Protein 5DJO (pdb70)

Organism: Mus musculus (NCBI:txid10090)

B-factor: mean 38.42, std 14.58, range [14.04, 91.77]

CATH classification: 2.60.200.20

Solvent-accessible surface area: 17427 Å² total; per-residue (Å²): 105,60,35,93,86,16,120,130,81,14,65,111,4,96,160,63,28,155,103,45,34,96,74,39,85,89,90,34,158,122,15,78,49,73,30,92,86,74,110,129,82,12,111,95,32,22,10,41,35,63,134,22,0,0,60,17,31,117,121,43,20,16,0,10,7,5,9,55,67,79,41,130,68,14,15,10,0,10,21,17,111,103,84,1,68,0,0,32,38,121,75,13,61,4,51,0,98,40,155,18,10,55,79,60,0,0,36,0,39,37,50,123,113,46,62,12,33,0,42,16,56,161,142,10,109,0,16,12,65,66,86,113,19,106,80,80,35,70,4,158,71,16,9,123,2,29,0,2,77,44,4,84,2,73,4,23,11,122,149,101,51,157,31,102,81,2,117,108,96,17,100,102,12,65,114,85,24,129,100,44,41,82,53,42,94,66,88,20,169,124,32,61,61,130,13,51,80,48,84,55,52,7,138,61,5,22,9,51,24,52,125,51,0,0,94,25,15,91,117,57,6,0,0,0,9,10,35,41,108,61,42,162,53,8,12,18,0,6,42,3,94,94,82,2,72,0,0,23,52,132,63,14,52,1,56,0,107,32,134,32,14,57,71,69,0,1,35,0,42,36,51,123,115,38,65,17,32,0,40,32,65,150,127,11,138,0,8,10,90,77,91,104,12,120,67,79,38,65,1,150,45,21,13,90,0,32,0,3,104,88,15,87,0,14,0,11,35,53

Radius of gyration: 28.42 Å; Cα contacts (8 Å, |Δi|>4): 624; chains: 2; bounding box: 95×34×51 Å

GO terms:
  GO:0032588 trans-Golgi network membrane (C, IDA)
  GO:0003777 microtubule motor activity (F, IDA)
  GO:0043001 Golgi to plasma membrane protein transport (P, IDA)
  GO:0072383 plus-end-directed vesicle transport along microtubule (P, IDA)
  GO:0005515 protein binding (F, IPI)

Sequence (318 aa):
MKAPELKEKLEESEKLIKELTVTWEEKLRKTEAIAQERRQRQLESSMGIISSLETSGIKVGDDDKCYLVNLNADPALNELLVYYLKDDHHTRVGADDTTSQDIQLFGIGIQPEHCCEIDIAADGDITLTPKENARSCCVNGTLVCSTTQLWHGDRILWGNNHFFRINLPSAMKAPELKEKLEESEKLIKELTVTWEEKLRKTEAIAQERQRQLESMGISLETSGIKVGDDKCCYLVNLNNADPALNELLVYYLKDHTRVGADTTSQDIQLFGIGIQPEHCCEIDIAADGDITLTPKENARSCVNGTLVCCSTTQLWHGDRILWGNNNHFFRINLP

Secondary structure (DSSP, 8-state):
--HHHHHHHHHHHHHHHHHHHHHHHHHHHHHHHHHHHHHHHHHHHTEEEETTEEEE-TT--EEEE--SS--SSS-SEEE--SEEEEESSTTSSEE--STT--SS-EEEEE-TTS-EEEEE-TT--EEETTEE--S-EE--TT-EEEETTTEEEEEE--/----HHHHHHHHHHHHHHHHHHHHHHHHHHHHHHHHHTHHHHHHHHHTEEEETTEEEE-TTSEEEEE--SS--TT--SEEEE-SEEEEESSTT-SEE---TT--SS-EEEEE-TTS-EEEEE-TT--EEETTEEP-S-EE--TT-EEEETTTEEEEEE--

Foldseek 3Di:
DDDVVVVVVVVVVVVVVVVVVVVVVVVVVVVVVVVVVVVVVCVVQQWDQDPVGIDHHLQFKKKAWPFPDDAVPADRIGGDDQKFWEFCAPPGNHHDDDPLTHNGAWIWHQDPVGWIWIAGDPSWFKDWQNHTDHGIGTDDAQIWIDTGDTTIMTIRHD/DDDDDVVVVVVVVVVVVVVVVVVVVVVVVVVVVVVVVCVVVVVCVVQQWDQDPVGIDHDQAWKKKAWPDPDADPPADRIDTDDAKFWEFCAPPGPGHGDDAQTHRTFKIWGQDPVGWIWIGGDPSWFKDWQRHTDDGTGTDDAQIWMDTHDGGIIGMHHD

Structure (mmCIF, N/CA/C/O backbone):
data_5DJO
#
_entry.id   5DJO
#
_cell.length_a   99.154
_cell.length_b   50.014
_cell.length_c   66.941
_cell.angle_alpha   90.000
_cell.angle_beta   91.970
_cell.angle_gamma   90.000
#
_symmetry.space_group_name_H-M   'C 1 2 1'
#
loop_
_entity.id
_entity.type
_entity.pdbx_description
1 polymer 'Kinesin-like protein'
2 non-polymer 'FORMIC ACID'
3 non-polymer 'ACETIC ACID'
4 non-polymer DI(HYDROXYETHYL)ETHER
5 water water
#
loop_
_atom_site.group_PDB
_atom_site.id
_atom_site.type_symbol
_atom_site.label_atom_id
_atom_site.label_alt_id
_atom_site.label_comp_id
_atom_site.label_asym_id
_atom_site.label_entity_id
_atom_site.label_seq_id
_atom_site.pdbx_PDB_ins_code
_atom_site.Cartn_x
_atom_site.Cartn_y
_atom_site.Cartn_z
_atom_site.occupancy
_atom_site.B_iso_or_equiv
_atom_site.auth_seq_id
_atom_site.auth_comp_id
_atom_site.auth_asym_id
_atom_site.auth_atom_id
_atom_site.pdbx_PDB_model_num
ATOM 1 N N . MET A 1 6 ? -30.977 20.026 26.832 1.00 65.45 2 MET A N 1
ATOM 2 C CA . MET A 1 6 ? -31.294 20.041 28.256 1.00 66.06 2 MET A CA 1
ATOM 3 C C . MET A 1 6 ? -32.708 19.516 28.505 1.00 67.83 2 MET A C 1
ATOM 4 O O . MET A 1 6 ? -33.001 18.997 29.579 1.00 68.94 2 MET A O 1
ATOM 6 N N . LYS A 1 7 ? -33.581 19.659 27.509 1.00 67.46 3 LYS A N 1
ATOM 7 C CA . LYS A 1 7 ? -34.903 19.036 27.544 1.00 66.17 3 LYS A CA 1
ATOM 8 C C . LYS A 1 7 ? -34.908 17.791 26.657 1.00 64.73 3 LYS A C 1
ATOM 9 O O . LYS A 1 7 ? -33.945 17.546 25.925 1.00 64.68 3 LYS A O 1
ATOM 11 N N . ALA A 1 8 ? -35.994 17.021 26.715 1.00 63.13 4 ALA A N 1
ATOM 12 C CA . ALA A 1 8 ? -36.055 15.691 26.090 1.00 63.55 4 ALA A CA 1
ATOM 13 C C . ALA A 1 8 ? -35.615 15.599 24.608 1.00 64.06 4 ALA A C 1
ATOM 14 O O . ALA A 1 8 ? -34.808 14.726 24.273 1.00 64.26 4 ALA A O 1
ATOM 16 N N . PRO A 1 9 ? -36.138 16.474 23.717 1.00 66.79 5 PRO A N 1
ATOM 17 C CA . PRO A 1 9 ? -35.751 16.331 22.298 1.00 66.65 5 PRO A CA 1
ATOM 18 C C . PRO A 1 9 ? -34.238 16.406 22.061 1.00 66.30 5 PRO A C 1
ATOM 19 O O . PRO A 1 9 ? -33.624 15.491 21.467 1.00 68.14 5 PRO A O 1
ATOM 23 N N . GLU A 1 10 ? -33.660 17.508 22.532 1.00 64.81 6 GLU A N 1
ATOM 24 C CA . GLU A 1 10 ? -32.218 17.713 22.558 1.00 65.99 6 GLU A CA 1
ATOM 25 C C . GLU A 1 10 ? -31.498 16.473 23.087 1.00 60.80 6 GLU A C 1
ATOM 26 O O . GLU A 1 10 ? -30.608 15.930 22.434 1.00 60.55 6 GLU A O 1
ATOM 32 N N . LEU A 1 11 ? -31.917 16.013 24.261 1.00 59.15 7 LEU A N 1
ATOM 33 C CA . LEU A 1 11 ? -31.300 14.855 24.896 1.00 55.35 7 LEU A CA 1
ATOM 34 C C . LEU A 1 11 ? -31.312 13.609 24.011 1.00 54.26 7 LEU A C 1
ATOM 35 O O . LEU A 1 11 ? -30.295 12.922 23.906 1.00 50.93 7 LEU A O 1
ATOM 40 N N . LYS A 1 12 ? -32.437 13.302 23.370 1.00 54.08 8 LYS A N 1
ATOM 41 C CA . LYS A 1 12 ? -32.467 12.075 22.576 1.00 56.00 8 LYS A CA 1
ATOM 42 C C . LYS A 1 12 ? -31.601 12.206 21.323 1.00 52.20 8 LYS A C 1
ATOM 43 O O . LYS A 1 12 ? -30.818 11.283 20.987 1.00 52.16 8 LYS A O 1
ATOM 49 N N . GLU A 1 13 ? -31.734 13.348 20.644 1.00 54.17 9 GLU A N 1
ATOM 50 C CA . GLU A 1 13 ? -30.908 13.595 19.446 1.00 57.69 9 GLU A CA 1
ATOM 51 C C . GLU A 1 13 ? -29.441 13.385 19.794 1.00 54.12 9 GLU A C 1
ATOM 52 O O . GLU A 1 13 ? -28.674 12.709 19.074 1.00 52.28 9 GLU A O 1
ATOM 58 N N . LYS A 1 14 ? -29.074 13.960 20.935 1.00 51.11 10 LYS A N 1
ATOM 59 C CA . LYS A 1 14 ? -27.707 13.917 21.421 1.00 49.36 10 LYS A CA 1
ATOM 60 C C . LYS A 1 14 ? -27.299 12.506 21.844 1.00 44.51 10 LYS A C 1
ATOM 61 O O . LYS A 1 14 ? -26.125 12.163 21.790 1.00 44.13 10 LYS A O 1
ATOM 67 N N . LEU A 1 15 ? -28.262 11.691 22.270 1.00 40.99 11 LEU A N 1
ATOM 68 C CA . LEU A 1 15 ? -27.962 10.322 22.681 1.00 39.36 11 LEU A CA 1
ATOM 69 C C . LEU A 1 15 ? -27.594 9.464 21.465 1.00 45.69 11 LEU A C 1
ATOM 70 O O . LEU A 1 15 ? -26.523 8.787 21.433 1.00 48.77 11 LEU A O 1
ATOM 75 N N . GLU A 1 16 ? -28.448 9.527 20.442 1.00 49.05 12 GLU A N 1
ATOM 76 C CA . GLU A 1 16 ? -28.103 8.878 19.165 1.00 51.91 12 GLU A CA 1
ATOM 77 C C . GLU A 1 16 ? -26.726 9.344 18.638 1.00 51.30 12 GLU A C 1
ATOM 78 O O . GLU A 1 16 ? -25.815 8.514 18.302 1.00 52.03 12 GLU A O 1
ATOM 80 N N . GLU A 1 17 ? -26.566 10.671 18.587 1.00 50.14 13 GLU A N 1
ATOM 81 C CA . GLU A 1 17 ? -25.285 11.237 18.143 1.00 49.90 13 GLU A CA 1
ATOM 82 C C . GLU A 1 17 ? -24.130 10.652 18.957 1.00 48.48 13 GLU A C 1
ATOM 83 O O . GLU A 1 17 ? -23.118 10.270 18.397 1.00 47.21 13 GLU A O 1
ATOM 89 N N . SER A 1 18 ? -24.313 10.550 20.269 1.00 48.02 14 SER A N 1
ATOM 90 C CA . SER A 1 18 ? -23.298 10.044 21.191 1.00 50.66 14 SER A CA 1
ATOM 91 C C . SER A 1 18 ? -22.862 8.617 20.850 1.00 50.24 14 SER A C 1
ATOM 92 O O . SER A 1 18 ? -21.654 8.306 20.802 1.00 49.97 14 SER A O 1
ATOM 95 N N . GLU A 1 19 ? -23.829 7.741 20.596 1.00 49.86 15 GLU A N 1
ATOM 96 C CA . GLU A 1 19 ? -23.435 6.373 20.233 1.00 54.33 15 GLU A CA 1
ATOM 97 C C . GLU A 1 19 ? -22.644 6.327 18.893 1.00 55.55 15 GLU A C 1
ATOM 98 O O . GLU A 1 19 ? -21.496 5.750 18.794 1.00 58.72 15 GLU A O 1
ATOM 104 N N . LYS A 1 20 ? -23.221 6.975 17.873 1.00 53.38 16 LYS A N 1
ATOM 105 C CA . LYS A 1 20 ? -22.533 7.020 16.570 1.00 52.15 16 LYS A CA 1
ATOM 106 C C . LYS A 1 20 ? -21.106 7.597 16.700 1.00 49.04 16 LYS A C 1
ATOM 107 O O . LYS A 1 20 ? -20.150 7.183 16.012 1.00 49.79 16 LYS A O 1
ATOM 113 N N . LEU A 1 21 ? -20.985 8.543 17.621 1.00 43.95 17 LEU A N 1
ATOM 114 C CA . LEU A 1 21 ? -19.748 9.247 17.906 1.00 43.16 17 LEU A CA 1
ATOM 115 C C . LEU A 1 21 ? -18.727 8.311 18.519 1.00 45.74 17 LEU A C 1
ATOM 116 O O . LEU A 1 21 ? -17.547 8.355 18.154 1.00 47.18 17 LEU A O 1
ATOM 121 N N . ILE A 1 22 ? -19.170 7.471 19.454 1.00 45.80 18 ILE A N 1
ATOM 122 C CA . ILE A 1 22 ? -18.289 6.425 19.973 1.00 48.12 18 ILE A CA 1
ATOM 123 C C . ILE A 1 22 ? -17.688 5.646 18.810 1.00 47.38 18 ILE A C 1
ATOM 124 O O . ILE A 1 22 ? -16.436 5.486 18.702 1.00 45.65 18 ILE A O 1
ATOM 129 N N . LYS A 1 23 ? -18.565 5.176 17.919 1.00 47.42 19 LYS A N 1
ATOM 130 C CA . LYS A 1 23 ? -18.023 4.368 16.806 1.00 48.56 19 LYS A CA 1
ATOM 131 C C . LYS A 1 23 ? -17.001 5.138 15.925 1.00 48.51 19 LYS A C 1
ATOM 132 O O . LYS A 1 23 ? -15.907 4.618 15.569 1.00 46.70 19 LYS A O 1
ATOM 138 N N . GLU A 1 24 ? -17.347 6.386 15.608 1.00 47.31 20 GLU A N 1
ATOM 139 C CA . GLU A 1 24 ? -16.490 7.240 14.784 1.00 46.06 20 GLU A CA 1
ATOM 140 C C . GLU A 1 24 ? -15.117 7.513 15.418 1.00 44.16 20 GLU A C 1
ATOM 141 O O . GLU A 1 24 ? -14.076 7.437 14.743 1.00 46.81 20 GLU A O 1
ATOM 147 N N . LEU A 1 25 ? -15.108 7.835 16.710 1.00 39.87 21 LEU A N 1
ATOM 148 C CA . LEU A 1 25 ? -13.849 8.090 17.418 1.00 38.63 21 LEU A CA 1
ATOM 149 C C . LEU A 1 25 ? -12.986 6.848 17.469 1.00 39.50 21 LEU A C 1
ATOM 150 O O . LEU A 1 25 ? -11.749 6.930 17.345 1.00 41.42 21 LEU A O 1
ATOM 155 N N . THR A 1 26 ? -13.630 5.702 17.682 1.00 40.88 22 THR A N 1
ATOM 156 C CA . THR A 1 26 ? -12.894 4.440 17.660 1.00 44.23 22 THR A CA 1
ATOM 157 C C . THR A 1 26 ? -12.192 4.241 16.320 1.00 46.56 22 THR A C 1
ATOM 158 O O . THR A 1 26 ? -10.975 3.954 16.276 1.00 46.52 22 THR A O 1
ATOM 162 N N . VAL A 1 27 ? -12.945 4.399 15.227 1.00 47.60 23 VAL A N 1
ATOM 163 C CA . VAL A 1 27 ? -12.337 4.242 13.898 1.00 48.06 23 VAL A CA 1
ATOM 164 C C . VAL A 1 27 ? -11.186 5.223 13.676 1.00 46.37 23 VAL A C 1
ATOM 165 O O . VAL A 1 27 ? -10.119 4.847 13.165 1.00 47.13 23 VAL A O 1
ATOM 169 N N . THR A 1 28 ? -11.399 6.477 14.059 1.00 47.51 24 THR A N 1
ATOM 170 C CA . THR A 1 28 ? -10.367 7.507 13.901 1.00 47.61 24 THR A CA 1
ATOM 171 C C . THR A 1 28 ? -9.071 7.162 14.646 1.00 46.31 24 THR A C 1
ATOM 172 O O . THR A 1 28 ? -7.961 7.215 14.078 1.00 46.10 24 THR A O 1
ATOM 176 N N . TRP A 1 29 ? -9.210 6.795 15.916 1.00 46.72 25 TRP A N 1
ATOM 177 C CA . TRP A 1 29 ? -8.048 6.473 16.732 1.00 47.04 25 TRP A CA 1
ATOM 178 C C . TRP A 1 29 ? -7.321 5.230 16.212 1.00 48.18 25 TRP A C 1
ATOM 179 O O . TRP A 1 29 ? -6.083 5.193 16.176 1.00 46.17 25 TRP A O 1
ATOM 190 N N . GLU A 1 30 ? -8.094 4.222 15.808 1.00 49.26 26 GLU A N 1
ATOM 191 C CA . GLU A 1 30 ? -7.523 3.036 15.172 1.00 52.68 26 GLU A CA 1
ATOM 192 C C . GLU A 1 30 ? -6.703 3.423 13.948 1.00 52.44 26 GLU A C 1
ATOM 193 O O . GLU A 1 30 ? -5.589 2.922 13.747 1.00 54.83 26 GLU A O 1
ATOM 199 N N . GLU A 1 31 ? -7.261 4.314 13.134 1.00 51.14 27 GLU A N 1
ATOM 200 C CA . GLU A 1 31 ? -6.578 4.784 11.938 1.00 52.83 27 GLU A CA 1
ATOM 201 C C . GLU A 1 31 ? -5.259 5.463 12.279 1.00 51.89 27 GLU A C 1
ATOM 202 O O . GLU A 1 31 ? -4.226 5.201 11.645 1.00 52.05 27 GLU A O 1
ATOM 208 N N . LYS A 1 32 ? -5.278 6.335 13.281 1.00 52.30 28 LYS A N 1
ATOM 209 C CA . LYS A 1 32 ? -4.056 7.069 13.596 1.00 53.59 28 LYS A CA 1
ATOM 210 C C . LYS A 1 32 ? -2.988 6.109 14.145 1.00 53.52 28 LYS A C 1
ATOM 211 O O . LYS A 1 32 ? -1.788 6.239 13.832 1.00 53.10 28 LYS A O 1
ATOM 217 N N . LEU A 1 33 ? -3.432 5.134 14.939 1.00 53.86 29 LEU A N 1
ATOM 218 C CA . LEU A 1 33 ? -2.548 4.076 15.439 1.00 54.43 29 LEU A CA 1
ATOM 219 C C . LEU A 1 33 ? -1.861 3.323 14.292 1.00 52.04 29 LEU A C 1
ATOM 220 O O . LEU A 1 33 ? -0.621 3.214 14.238 1.00 50.52 29 LEU A O 1
ATOM 225 N N . ARG A 1 34 ? -2.689 2.798 13.390 1.00 51.24 30 ARG A N 1
ATOM 226 C CA . ARG A 1 34 ? -2.225 2.116 12.188 1.00 53.61 30 ARG A CA 1
ATOM 227 C C . ARG A 1 34 ? -1.213 2.959 11.410 1.00 52.03 30 ARG A C 1
ATOM 228 O O . ARG A 1 34 ? -0.205 2.447 10.915 1.00 51.98 30 ARG A O 1
ATOM 236 N N . LYS A 1 35 ? -1.493 4.255 11.312 1.00 51.87 31 LYS A N 1
ATOM 237 C CA . LYS A 1 35 ? -0.621 5.193 10.610 1.00 52.52 31 LYS A CA 1
ATOM 238 C C . LYS A 1 35 ? 0.759 5.298 11.253 1.00 50.17 31 LYS A C 1
ATOM 239 O O . LYS A 1 35 ? 1.789 5.148 10.577 1.00 51.02 31 LYS A O 1
ATOM 245 N N . THR A 1 36 ? 0.767 5.572 12.558 1.00 49.78 32 THR A N 1
ATOM 246 C CA . THR A 1 36 ? 1.999 5.620 13.349 1.00 49.56 32 THR A CA 1
ATOM 247 C C . THR A 1 36 ? 2.836 4.351 13.154 1.00 47.92 32 THR A C 1
ATOM 248 O O . THR A 1 36 ? 4.057 4.403 12.872 1.00 48.10 32 THR A O 1
ATOM 252 N N . GLU A 1 37 ? 2.165 3.211 13.298 1.00 46.89 33 GLU A N 1
ATOM 253 C CA . GLU A 1 37 ? 2.823 1.917 13.144 1.00 46.79 33 GLU A CA 1
ATOM 254 C C . GLU A 1 37 ? 3.429 1.758 11.752 1.00 44.57 33 GLU A C 1
ATOM 255 O O . GLU A 1 37 ? 4.565 1.279 11.607 1.00 42.85 33 GLU A O 1
ATOM 261 N N . ALA A 1 38 ? 2.682 2.173 10.733 1.00 43.25 34 ALA A N 1
ATOM 262 C CA . ALA A 1 38 ? 3.150 2.066 9.353 1.00 44.21 34 ALA A CA 1
ATOM 263 C C . ALA A 1 38 ? 4.383 2.929 9.127 1.00 43.57 34 ALA A C 1
ATOM 264 O O . ALA A 1 38 ? 5.314 2.527 8.419 1.00 42.94 34 ALA A O 1
ATOM 266 N N . ILE A 1 39 ? 4.389 4.119 9.724 1.00 41.31 35 ILE A N 1
ATOM 267 C CA . ILE A 1 39 ? 5.560 4.987 9.631 1.00 42.11 35 ILE A CA 1
ATOM 268 C C . ILE A 1 39 ? 6.782 4.307 10.247 1.00 43.20 35 ILE A C 1
ATOM 269 O O . ILE A 1 39 ? 7.842 4.201 9.598 1.00 45.26 35 ILE A O 1
ATOM 274 N N . ALA A 1 40 ? 6.629 3.835 11.488 1.00 42.22 36 ALA A N 1
ATOM 275 C CA . ALA A 1 40 ? 7.727 3.134 12.167 1.00 41.44 36 ALA A CA 1
ATOM 276 C C . ALA A 1 40 ? 8.279 1.980 11.322 1.00 37.52 36 ALA A C 1
ATOM 277 O O . ALA A 1 40 ? 9.505 1.838 11.113 1.00 36.99 36 ALA A O 1
ATOM 279 N N . GLN A 1 41 ? 7.363 1.152 10.835 1.00 37.15 37 GLN A N 1
ATOM 280 C CA . GLN A 1 41 ? 7.737 -0.015 10.048 1.00 38.21 37 GLN A CA 1
ATOM 281 C C . GLN A 1 41 ? 8.450 0.380 8.755 1.00 36.13 37 GLN A C 1
ATOM 282 O O . GLN A 1 41 ? 9.416 -0.267 8.335 1.00 35.48 37 GLN A O 1
ATOM 288 N N . GLU A 1 42 ? 7.984 1.457 8.135 1.00 36.91 38 GLU A N 1
ATOM 289 C CA . GLU A 1 42 ? 8.556 1.897 6.875 1.00 39.69 38 GLU A CA 1
ATOM 290 C C . GLU A 1 42 ? 9.985 2.385 7.083 1.00 38.79 38 GLU A C 1
ATOM 291 O O . GLU A 1 42 ? 10.877 2.051 6.285 1.00 40.08 38 GLU A O 1
ATOM 297 N N . ARG A 1 43 ? 10.222 3.154 8.147 1.00 38.43 39 ARG A N 1
ATOM 298 C CA A ARG A 1 43 ? 11.576 3.603 8.487 0.45 37.45 39 ARG A CA 1
ATOM 299 C CA B ARG A 1 43 ? 11.592 3.601 8.368 0.55 38.45 39 ARG A CA 1
ATOM 300 C C . ARG A 1 43 ? 12.498 2.420 8.750 1.00 36.00 39 ARG A C 1
ATOM 301 O O . ARG A 1 43 ? 13.664 2.380 8.312 1.00 37.21 39 ARG A O 1
ATOM 316 N N . GLN A 1 44 ? 11.978 1.456 9.509 1.00 32.48 40 GLN A N 1
ATOM 317 C CA . GLN A 1 44 ? 12.763 0.250 9.804 1.00 29.68 40 GLN A CA 1
ATOM 318 C C . GLN A 1 44 ? 13.154 -0.455 8.499 1.00 28.33 40 GLN A C 1
ATOM 319 O O . GLN A 1 44 ? 14.299 -0.902 8.320 1.00 25.85 40 GLN A O 1
ATOM 325 N N . ARG A 1 45 ? 12.198 -0.547 7.576 1.00 29.84 41 ARG A N 1
ATOM 326 C CA . ARG A 1 45 ? 12.477 -1.167 6.287 1.00 29.77 41 ARG A CA 1
ATOM 327 C C . ARG A 1 45 ? 13.526 -0.382 5.521 1.00 27.98 41 ARG A C 1
ATOM 328 O O . ARG A 1 45 ? 14.348 -0.972 4.825 1.00 26.69 41 ARG A O 1
ATOM 336 N N . GLN A 1 46 ? 13.496 0.944 5.638 1.00 28.36 42 GLN A N 1
ATOM 337 C CA . GLN A 1 46 ? 14.488 1.761 4.942 1.00 31.34 42 GLN A CA 1
ATOM 338 C C . GLN A 1 46 ? 15.880 1.419 5.480 1.00 27.91 42 GLN A C 1
ATOM 339 O O . GLN A 1 46 ? 16.845 1.201 4.709 1.00 30.94 42 GLN A O 1
ATOM 345 N N . LEU A 1 47 ? 15.988 1.344 6.807 1.00 25.56 43 LEU A N 1
ATOM 346 C CA . LEU A 1 47 ? 17.281 0.968 7.407 1.00 25.71 43 LEU A CA 1
ATOM 347 C C . LEU A 1 47 ? 17.747 -0.413 6.937 1.00 23.99 43 LEU A C 1
ATOM 348 O O . LEU A 1 47 ? 18.918 -0.610 6.580 1.00 23.20 43 LEU A O 1
ATOM 353 N N . GLU A 1 48 ? 16.833 -1.372 6.953 1.00 22.38 44 GLU A N 1
ATOM 354 C CA . GLU A 1 48 ? 17.154 -2.733 6.529 1.00 22.55 44 GLU A CA 1
ATOM 355 C C . GLU A 1 48 ? 17.606 -2.777 5.064 1.00 22.83 44 GLU A C 1
ATOM 356 O O . GLU A 1 48 ? 18.521 -3.531 4.702 1.00 24.30 44 GLU A O 1
ATOM 362 N N . SER A 1 49 ? 16.989 -1.949 4.227 1.00 25.09 45 SER A N 1
ATOM 363 C CA A SER A 1 49 ? 17.346 -1.902 2.813 0.61 26.94 45 SER A CA 1
ATOM 364 C CA B SER A 1 49 ? 17.342 -1.888 2.815 0.39 27.06 45 SER A CA 1
ATOM 365 C C . SER A 1 49 ? 18.723 -1.268 2.626 1.00 27.92 45 SER A C 1
ATOM 366 O O . SER A 1 49 ? 19.452 -1.610 1.673 1.00 31.09 45 SER A O 1
ATOM 371 N N . MET A 1 50 ? 19.089 -0.353 3.525 1.00 24.99 46 MET A N 1
ATOM 372 C CA . MET A 1 50 ? 20.453 0.206 3.501 1.00 26.24 46 MET A CA 1
ATOM 373 C C . MET A 1 50 ? 21.498 -0.782 4.021 1.00 27.24 46 MET A C 1
ATOM 374 O O . MET A 1 50 ? 22.700 -0.561 3.859 1.00 31.23 46 MET A O 1
ATOM 379 N N . GLY A 1 51 ? 21.051 -1.856 4.666 1.00 25.48 47 GLY A N 1
ATOM 380 C CA . GLY A 1 51 ? 21.961 -2.829 5.253 1.00 25.82 47 GLY A CA 1
ATOM 381 C C . GLY A 1 51 ? 22.472 -2.382 6.613 1.00 27.49 47 GLY A C 1
ATOM 382 O O . GLY A 1 51 ? 23.552 -2.796 7.052 1.00 32.67 47 GLY A O 1
ATOM 383 N N . ILE A 1 52 ? 21.670 -1.552 7.282 1.00 22.30 48 ILE A N 1
ATOM 384 C CA A ILE A 1 52 ? 22.056 -0.925 8.542 0.43 22.55 48 ILE A CA 1
ATOM 385 C CA B ILE A 1 52 ? 22.038 -0.903 8.542 0.57 23.35 48 ILE A CA 1
ATOM 386 C C . ILE A 1 52 ? 21.281 -1.465 9.741 1.00 23.54 48 ILE A C 1
ATOM 387 O O . ILE A 1 52 ? 20.082 -1.750 9.645 1.00 27.07 48 ILE A O 1
ATOM 396 N N . SER A 1 53 ? 21.980 -1.606 10.864 1.00 23.13 49 SER A N 1
ATOM 397 C CA A SER A 1 53 ? 21.363 -1.909 12.147 0.32 27.37 49 SER A CA 1
ATOM 398 C CA B SER A 1 53 ? 21.344 -1.894 12.141 0.68 29.59 49 SER A CA 1
ATOM 399 C C . SER A 1 53 ? 21.692 -0.805 13.145 1.00 28.63 49 SER A C 1
ATOM 400 O O . SER A 1 53 ? 22.860 -0.466 13.332 1.00 29.27 49 SER A O 1
ATOM 405 N N . LEU A 1 54 ? 20.663 -0.250 13.783 1.00 28.09 50 LEU A N 1
ATOM 406 C CA . LEU A 1 54 ? 20.873 0.772 14.786 1.00 30.01 50 LEU A CA 1
ATOM 407 C C . LEU A 1 54 ? 20.985 0.082 16.135 1.00 27.75 50 LEU A C 1
ATOM 408 O O . LEU A 1 54 ? 20.064 -0.613 16.551 1.00 30.07 50 LEU A O 1
ATOM 413 N N . GLU A 1 55 ? 22.117 0.247 16.805 1.00 25.47 51 GLU A N 1
ATOM 414 C CA . GLU A 1 55 ? 22.313 -0.345 18.122 1.00 28.48 51 GLU A CA 1
ATOM 415 C C . GLU A 1 55 ? 22.527 0.737 19.186 1.00 25.80 51 GLU A C 1
ATOM 416 O O . GLU A 1 55 ? 22.779 1.900 18.866 1.00 25.70 51 GLU A O 1
ATOM 422 N N . THR A 1 56 ? 22.470 0.333 20.451 1.00 29.50 52 THR A N 1
ATOM 423 C CA . THR A 1 56 ? 22.585 1.269 21.569 1.00 32.62 52 THR A CA 1
ATOM 424 C C . THR A 1 56 ? 23.801 2.185 21.462 1.00 32.48 52 THR A C 1
ATOM 425 O O . THR A 1 56 ? 23.710 3.387 21.725 1.00 33.07 52 THR A O 1
ATOM 429 N N . SER A 1 57 ? 24.926 1.617 21.038 1.00 29.60 53 SER A N 1
ATOM 430 C CA . SER A 1 57 ? 26.184 2.360 21.001 1.00 31.60 53 SER A CA 1
ATOM 431 C C . SER A 1 57 ? 26.597 2.820 19.616 1.00 26.60 53 SER A C 1
ATOM 432 O O . SER A 1 57 ? 27.665 3.426 19.475 1.00 29.49 53 SER A O 1
ATOM 435 N N . GLY A 1 58 ? 25.790 2.547 18.591 1.00 24.51 54 GLY A N 1
ATOM 436 C CA . GLY A 1 58 ? 26.190 3.005 17.270 1.00 21.31 54 GLY A CA 1
ATOM 437 C C . GLY A 1 58 ? 25.566 2.255 16.112 1.00 21.58 54 GLY A C 1
ATOM 438 O O . GLY A 1 58 ? 24.425 1.831 16.212 1.00 23.53 54 GLY A O 1
ATOM 439 N N . ILE A 1 59 ? 26.322 2.090 15.023 1.00 21.20 55 ILE A N 1
ATOM 440 C CA . ILE A 1 59 ? 25.792 1.545 13.769 1.00 22.21 55 ILE A CA 1
ATOM 441 C C . ILE A 1 59 ? 26.513 0.287 13.306 1.00 21.04 55 ILE A C 1
ATOM 442 O O . ILE A 1 59 ? 27.742 0.269 13.182 1.00 19.66 55 ILE A O 1
ATOM 447 N N . LYS A 1 60 ? 25.734 -0.752 13.031 1.00 22.27 56 LYS A N 1
ATOM 448 C CA . LYS A 1 60 ? 26.234 -1.988 12.456 1.00 25.49 56 LYS A CA 1
ATOM 449 C C . LYS A 1 60 ? 25.908 -2.004 10.969 1.00 25.80 56 LYS A C 1
ATOM 450 O O . LYS A 1 60 ? 24.814 -1.612 10.576 1.00 24.69 56 LYS A O 1
ATOM 456 N N . VAL A 1 61 ? 26.856 -2.427 10.139 1.00 25.03 57 VAL A N 1
ATOM 457 C CA . VAL A 1 61 ? 26.592 -2.546 8.703 1.00 27.09 57 VAL A CA 1
ATOM 458 C C . VAL A 1 61 ? 26.754 -3.986 8.245 1.00 29.92 57 VAL A C 1
ATOM 459 O O . VAL A 1 61 ? 27.769 -4.617 8.543 1.00 31.38 57 VAL A O 1
ATOM 463 N N . GLY A 1 62 ? 25.764 -4.493 7.504 1.00 27.35 58 GLY A N 1
ATOM 464 C CA . GLY A 1 62 ? 25.776 -5.868 7.027 1.00 30.38 58 GLY A CA 1
ATOM 465 C C . GLY A 1 62 ? 27.052 -6.292 6.313 1.00 35.00 58 GLY A C 1
ATOM 466 O O . GLY A 1 62 ? 27.613 -5.529 5.528 1.00 35.75 58 GLY A O 1
ATOM 467 N N . AS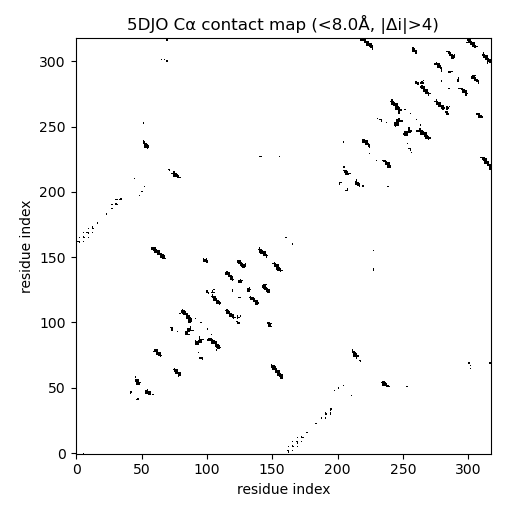P A 1 63 ? 27.508 -7.512 6.582 1.00 38.09 59 ASP A N 1
ATOM 468 C CA . ASP A 1 63 ? 28.743 -8.015 5.979 1.00 43.24 59 ASP A CA 1
ATOM 469 C C . ASP A 1 63 ? 28.589 -8.146 4.468 1.00 43.26 59 ASP A C 1
ATOM 470 O O . ASP A 1 63 ? 29.560 -8.063 3.723 1.00 45.24 59 ASP A O 1
ATOM 475 N N . ASP A 1 64 ? 27.345 -8.327 4.035 1.00 40.69 60 ASP A N 1
ATOM 476 C CA A ASP A 1 64 ? 27.074 -8.486 2.611 0.37 39.10 60 ASP A CA 1
ATOM 477 C CA B ASP A 1 64 ? 26.956 -8.454 2.637 0.63 40.35 60 ASP A CA 1
ATOM 478 C C . ASP A 1 64 ? 27.081 -7.150 1.857 1.00 36.98 60 ASP A C 1
ATOM 479 O O . ASP A 1 64 ? 27.072 -7.139 0.626 1.00 37.26 60 ASP A O 1
ATOM 488 N N . LYS A 1 65 ? 27.140 -6.040 2.589 1.00 30.34 61 LYS A N 1
ATOM 489 C CA . LYS A 1 65 ? 27.156 -4.710 1.991 1.00 29.37 61 LYS A CA 1
ATOM 490 C C . LYS A 1 65 ? 28.514 -4.355 1.379 1.00 27.55 61 LYS A C 1
ATOM 491 O O . LYS A 1 65 ? 29.543 -4.604 1.998 1.00 29.63 61 LYS A O 1
ATOM 497 N N . CYS A 1 66 ? 28.514 -3.768 0.180 1.00 26.95 62 CYS A N 1
ATOM 498 C CA . CYS A 1 66 ? 29.759 -3.226 -0.401 1.00 26.26 62 CYS A CA 1
ATOM 499 C C . CYS A 1 66 ? 29.885 -1.752 -0.089 1.00 24.77 62 CYS A C 1
ATOM 500 O O . CYS A 1 66 ? 29.007 -0.959 -0.477 1.00 26.20 62 CYS A O 1
ATOM 503 N N . TYR A 1 67 ? 30.957 -1.359 0.596 1.00 20.83 63 TYR A N 1
ATOM 504 C CA . TYR A 1 67 ? 31.067 0.054 0.952 1.00 17.96 63 TYR A CA 1
ATOM 505 C C . TYR A 1 67 ? 32.502 0.501 1.196 1.00 19.67 63 TYR A C 1
ATOM 506 O O . TYR A 1 67 ? 33.403 -0.315 1.341 1.00 21.13 63 TYR A O 1
ATOM 515 N N . LEU A 1 68 ? 32.670 1.813 1.257 1.00 18.58 64 LEU A N 1
ATOM 516 C CA . LEU A 1 68 ? 33.943 2.475 1.511 1.00 18.30 64 LEU A CA 1
ATOM 517 C C . LEU A 1 68 ? 33.895 3.168 2.857 1.00 20.56 64 LEU A C 1
ATOM 518 O O . LEU A 1 68 ? 32.894 3.823 3.178 1.00 21.85 64 LEU A O 1
ATOM 523 N N . VAL A 1 69 ? 34.971 3.036 3.627 1.00 18.53 65 VAL A N 1
ATOM 524 C CA . VAL A 1 69 ? 35.103 3.719 4.909 1.00 19.09 65 VAL A CA 1
ATOM 525 C C . VAL A 1 69 ? 36.126 4.843 4.770 1.00 19.33 65 VAL A C 1
ATOM 526 O O . VAL A 1 69 ? 37.306 4.605 4.401 1.00 19.09 65 VAL A O 1
ATOM 530 N N . ASN A 1 70 ? 35.647 6.057 5.041 1.00 18.47 66 ASN A N 1
ATOM 531 C CA . ASN A 1 70 ? 36.414 7.299 4.873 1.00 21.61 66 ASN A CA 1
ATOM 532 C C . ASN A 1 70 ? 37.355 7.563 6.043 1.00 23.97 66 ASN A C 1
ATOM 533 O O . ASN A 1 70 ? 36.908 7.926 7.137 1.00 26.98 66 ASN A O 1
ATOM 538 N N . LEU A 1 71 ? 38.659 7.395 5.807 1.00 22.72 67 LEU A N 1
ATOM 539 C CA . LEU A 1 71 ? 39.666 7.678 6.827 1.00 24.57 67 LEU A CA 1
ATOM 540 C C . LEU A 1 71 ? 40.497 8.925 6.501 1.00 25.73 67 LEU A C 1
ATOM 541 O O . LEU A 1 71 ? 41.713 8.938 6.723 1.00 28.42 67 LEU A O 1
ATOM 546 N N . ASN A 1 72 ? 39.838 9.968 5.992 1.00 26.59 68 ASN A N 1
ATOM 547 C CA . ASN A 1 72 ? 40.512 11.201 5.555 1.00 29.01 68 ASN A CA 1
ATOM 548 C C . ASN A 1 72 ? 41.494 11.743 6.594 1.00 34.98 68 ASN A C 1
ATOM 549 O O . ASN A 1 72 ? 41.115 11.973 7.740 1.00 36.03 68 ASN A O 1
ATOM 554 N N . ALA A 1 73 ? 42.754 11.936 6.188 1.00 36.80 69 ALA A N 1
ATOM 555 C CA . ALA A 1 73 ? 43.790 12.444 7.093 1.00 43.90 69 ALA A CA 1
ATOM 556 C C . ALA A 1 73 ? 43.523 13.896 7.509 1.00 49.96 69 ALA A C 1
ATOM 557 O O . ALA A 1 73 ? 44.118 14.400 8.468 1.00 47.87 69 ALA A O 1
ATOM 559 N N . ASP A 1 74 ? 42.640 14.561 6.767 1.00 55.67 70 ASP A N 1
ATOM 560 C CA . ASP A 1 74 ? 42.148 15.892 7.124 1.00 61.30 70 ASP A CA 1
ATOM 561 C C . ASP A 1 74 ? 40.822 15.748 7.860 1.00 63.19 70 ASP A C 1
ATOM 562 O O . ASP A 1 74 ? 40.124 14.750 7.685 1.00 64.06 70 ASP A O 1
ATOM 567 N N . PRO A 1 75 ? 40.466 16.735 8.693 1.00 64.41 71 PRO A N 1
ATOM 568 C CA . PRO A 1 75 ? 39.080 16.759 9.175 1.00 64.31 71 PRO A CA 1
ATOM 569 C C . PRO A 1 75 ? 38.103 16.838 7.996 1.00 63.67 71 PRO A C 1
ATOM 570 O O . PRO A 1 75 ? 38.466 17.365 6.942 1.00 63.13 71 PRO A O 1
ATOM 574 N N . ALA A 1 76 ? 36.890 16.314 8.166 1.00 61.78 72 ALA A N 1
ATOM 575 C CA . ALA A 1 76 ? 35.951 16.189 7.052 1.00 59.30 72 ALA A CA 1
ATOM 576 C C . ALA A 1 76 ? 34.994 17.376 6.937 1.00 59.06 72 ALA A C 1
ATOM 577 O O . ALA A 1 76 ? 35.216 18.298 6.145 1.00 58.93 72 ALA A O 1
ATOM 579 N N . LEU A 1 77 ? 33.916 17.314 7.714 1.00 59.88 73 LEU A N 1
ATOM 580 C CA . LEU A 1 77 ? 32.860 18.329 7.753 1.00 55.70 73 LEU A CA 1
ATOM 581 C C . LEU A 1 77 ? 31.947 18.304 6.508 1.00 50.51 73 LEU A C 1
ATOM 582 O O . LEU A 1 77 ? 30.744 18.519 6.639 1.00 53.45 73 LEU A O 1
ATOM 587 N N . ASN A 1 78 ? 32.481 18.035 5.315 1.00 43.42 74 ASN A N 1
ATOM 588 C CA . ASN A 1 78 ? 31.609 17.965 4.133 1.00 37.24 74 ASN A CA 1
ATOM 589 C C . ASN A 1 78 ? 31.492 16.570 3.487 1.00 33.78 74 ASN A C 1
ATOM 590 O O . ASN A 1 78 ? 30.755 16.387 2.519 1.00 38.24 74 ASN A O 1
ATOM 592 N N . GLU A 1 79 ? 32.208 15.588 4.015 1.00 26.00 75 GLU A N 1
ATOM 593 C CA . GLU A 1 79 ? 32.161 14.249 3.443 1.00 20.77 75 GLU A CA 1
ATOM 594 C C . GLU A 1 79 ? 31.390 13.277 4.343 1.00 22.73 75 GLU A C 1
ATOM 595 O O . GLU A 1 79 ? 31.106 13.586 5.501 1.00 27.68 75 GLU A O 1
ATOM 601 N N . LEU A 1 80 ? 31.045 12.113 3.799 1.00 19.35 76 LEU A N 1
ATOM 602 C CA . LEU A 1 80 ? 30.417 11.051 4.582 1.00 19.16 76 LEU A CA 1
ATOM 603 C C . LEU A 1 80 ? 31.487 10.155 5.188 1.00 20.79 76 LEU A C 1
ATOM 604 O O . LEU A 1 80 ? 32.603 10.072 4.668 1.00 21.72 76 LEU A O 1
ATOM 609 N N . LEU A 1 81 ? 31.149 9.483 6.283 1.00 19.19 77 LEU A N 1
ATOM 610 C CA . LEU A 1 81 ? 32.082 8.567 6.916 1.00 19.91 77 LEU A CA 1
ATOM 611 C C . LEU A 1 81 ? 32.078 7.237 6.173 1.00 20.54 77 LEU A C 1
ATOM 612 O O . LEU A 1 81 ? 33.105 6.570 6.059 1.00 21.76 77 LEU A O 1
ATOM 617 N N . VAL A 1 82 ? 30.907 6.863 5.667 1.00 19.70 78 VAL A N 1
ATOM 618 C CA . VAL A 1 82 ? 30.730 5.615 4.922 1.00 20.10 78 VAL A CA 1
ATOM 619 C C . VAL A 1 82 ? 30.007 5.900 3.610 1.00 20.72 78 VAL A C 1
ATOM 620 O O . VAL A 1 82 ? 28.980 6.576 3.612 1.00 21.03 78 VAL A O 1
ATOM 624 N N . TYR A 1 83 ? 30.561 5.431 2.491 1.00 19.06 79 TYR A N 1
ATOM 625 C CA . TYR A 1 83 ? 29.883 5.537 1.200 1.00 20.15 79 TYR A CA 1
ATOM 626 C C . TYR A 1 83 ? 29.481 4.155 0.702 1.00 22.16 79 TYR A C 1
ATOM 627 O O . TYR A 1 83 ? 30.315 3.258 0.602 1.00 21.77 79 TYR A O 1
ATOM 636 N N . TYR A 1 84 ? 28.212 3.981 0.353 1.00 22.50 80 TYR A N 1
ATOM 637 C CA . TYR A 1 84 ? 27.780 2.721 -0.237 1.00 22.50 80 TYR A CA 1
ATOM 638 C C . TYR A 1 84 ? 28.178 2.672 -1.714 1.00 24.76 80 TYR A C 1
ATOM 639 O O . TYR A 1 84 ? 28.185 3.698 -2.400 1.00 28.62 80 TYR A O 1
ATOM 648 N N . LEU A 1 85 ? 28.504 1.484 -2.206 1.00 21.53 81 LEU A N 1
ATOM 649 C CA . LEU A 1 85 ? 28.889 1.343 -3.607 1.00 25.33 81 LEU A CA 1
ATOM 650 C C . LEU A 1 85 ? 27.735 0.840 -4.460 1.00 30.33 81 LEU A C 1
ATOM 651 O O . LEU A 1 85 ? 27.148 -0.187 -4.148 1.00 31.14 81 LEU A O 1
ATOM 656 N N . LYS A 1 86 ? 27.426 1.561 -5.537 1.00 32.90 82 LYS A N 1
ATOM 657 C CA . LYS A 1 86 ? 26.453 1.090 -6.523 1.00 36.81 82 LYS A CA 1
ATOM 658 C C . LYS A 1 86 ? 27.185 0.266 -7.571 1.00 33.96 82 LYS A C 1
ATOM 659 O O . LYS A 1 86 ? 28.401 0.087 -7.472 1.00 34.36 82 LYS A O 1
ATOM 665 N N . ASP A 1 87 ? 26.465 -0.229 -8.578 1.00 32.63 83 ASP A N 1
ATOM 666 C CA A ASP A 1 87 ? 27.111 -1.006 -9.627 0.68 31.61 83 ASP A CA 1
ATOM 667 C CA B ASP A 1 87 ? 27.092 -1.004 -9.645 0.32 31.77 83 ASP A CA 1
ATOM 668 C C . ASP A 1 87 ? 28.152 -0.174 -10.363 1.00 30.29 83 ASP A C 1
ATOM 669 O O . ASP A 1 87 ? 29.205 -0.679 -10.724 1.00 32.52 83 ASP A O 1
ATOM 678 N N . HIS A 1 88 ? 27.860 1.104 -10.572 1.00 27.38 84 HIS A N 1
ATOM 679 C CA A HIS A 1 88 ? 28.815 1.999 -11.219 0.48 26.08 84 HIS A CA 1
ATOM 680 C CA B HIS A 1 88 ? 28.804 2.003 -11.229 0.52 27.36 84 HIS A CA 1
ATOM 681 C C . HIS A 1 88 ? 28.936 3.275 -10.405 1.00 26.68 84 HIS A C 1
ATOM 682 O O . HIS A 1 88 ? 28.001 4.079 -10.344 1.00 30.30 84 HIS A O 1
ATOM 695 N N . THR A 1 89 ? 30.089 3.452 -9.770 1.00 24.22 85 THR A N 1
ATOM 696 C CA . THR A 1 89 ? 30.299 4.584 -8.887 1.00 25.58 85 THR A CA 1
ATOM 697 C C . THR A 1 89 ? 31.396 5.520 -9.388 1.00 26.43 85 THR A C 1
ATOM 698 O O . THR A 1 89 ? 32.561 5.130 -9.481 1.00 27.66 85 THR A O 1
ATOM 702 N N . ARG A 1 90 ? 31.025 6.755 -9.702 1.00 23.82 86 ARG A N 1
ATOM 703 C CA . ARG A 1 90 ? 32.011 7.754 -10.108 1.00 23.63 86 ARG A CA 1
ATOM 704 C C . ARG A 1 90 ? 32.478 8.553 -8.895 1.00 21.65 86 ARG A C 1
ATOM 705 O O . ARG A 1 90 ? 31.670 9.092 -8.134 1.00 23.69 86 ARG A O 1
ATOM 713 N N . VAL A 1 91 ? 33.798 8.596 -8.717 1.00 17.16 87 VAL A N 1
ATOM 714 C CA . VAL A 1 91 ? 34.439 9.250 -7.584 1.00 15.93 87 VAL A CA 1
ATOM 715 C C . VAL A 1 91 ? 35.213 10.452 -8.093 1.00 18.07 87 VAL A C 1
ATOM 716 O O . VAL A 1 91 ? 36.007 10.325 -9.031 1.00 20.58 87 VAL A O 1
ATOM 720 N N . GLY A 1 92 ? 35.008 11.616 -7.494 1.00 18.30 88 GLY A N 1
ATOM 721 C CA . GLY A 1 92 ? 35.806 12.767 -7.892 1.00 16.89 88 GLY A CA 1
ATOM 722 C C . GLY A 1 92 ? 35.354 14.027 -7.199 1.00 20.61 88 GLY A C 1
ATOM 723 O O . GLY A 1 92 ? 34.519 13.979 -6.298 1.00 23.19 88 GLY A O 1
ATOM 724 N N . ALA A 1 93 ? 35.892 15.157 -7.645 1.00 22.39 89 ALA A N 1
ATOM 725 C CA . ALA A 1 93 ? 35.635 16.430 -7.002 1.00 22.31 89 ALA A CA 1
ATOM 726 C C . ALA A 1 93 ? 34.429 17.149 -7.582 1.00 24.41 89 ALA A C 1
ATOM 727 O O . ALA A 1 93 ? 33.901 18.057 -6.947 1.00 26.45 89 ALA A O 1
ATOM 729 N N . ASP A 1 94 ? 33.988 16.781 -8.780 1.00 25.19 90 ASP A N 1
ATOM 730 C CA A ASP A 1 94 ? 32.917 17.566 -9.380 0.43 27.47 90 ASP A CA 1
ATOM 731 C CA B ASP A 1 94 ? 32.904 17.512 -9.428 0.57 27.05 90 ASP A CA 1
ATOM 732 C C . ASP A 1 94 ? 31.559 17.141 -8.823 1.00 27.31 90 ASP A C 1
ATOM 733 O O . ASP A 1 94 ? 31.403 16.067 -8.250 1.00 25.99 90 ASP A O 1
ATOM 742 N N . THR A 1 95 ? 30.587 18.024 -8.979 1.00 29.46 91 THR A N 1
ATOM 743 C CA A THR A 1 95 ? 29.285 17.847 -8.358 0.79 31.45 91 THR A CA 1
ATOM 744 C CA B THR A 1 95 ? 29.274 17.839 -8.372 0.21 30.40 91 THR A CA 1
ATOM 745 C C . THR A 1 95 ? 28.474 16.716 -9.019 1.00 31.55 91 THR A C 1
ATOM 746 O O . THR A 1 95 ? 27.509 16.207 -8.439 1.00 35.07 91 THR A O 1
ATOM 753 N N . SER A 1 96 ? 28.875 16.311 -10.220 1.00 32.85 92 SER A N 1
ATOM 754 C CA . SER A 1 96 ? 28.207 15.206 -10.915 1.00 34.53 92 SER A CA 1
ATOM 755 C C . SER A 1 96 ? 28.572 13.828 -10.358 1.00 32.22 92 SER A C 1
ATOM 756 O O . SER A 1 96 ? 27.902 12.843 -10.663 1.00 32.76 92 SER A O 1
ATOM 759 N N . GLN A 1 97 ? 29.637 13.751 -9.556 1.00 26.40 93 GLN A N 1
ATOM 760 C CA . GLN A 1 97 ? 30.145 12.461 -9.099 1.00 23.48 93 GLN A CA 1
ATOM 761 C C . GLN A 1 97 ? 29.208 11.795 -8.093 1.00 24.13 93 GLN A C 1
ATOM 762 O O . GLN A 1 97 ? 28.474 12.478 -7.382 1.00 28.57 93 GLN A O 1
ATOM 768 N N . ASP A 1 98 ? 29.219 10.465 -8.038 1.00 23.10 94 ASP A N 1
ATOM 769 C CA . ASP A 1 98 ? 28.421 9.749 -7.042 1.00 24.75 94 ASP A CA 1
ATOM 770 C C . ASP A 1 98 ? 29.012 9.900 -5.650 1.00 25.90 94 ASP A C 1
ATOM 771 O O . ASP A 1 98 ? 28.279 10.005 -4.650 1.00 26.91 94 ASP A O 1
ATOM 776 N N . ILE A 1 99 ? 30.340 9.905 -5.594 1.00 22.11 95 ILE A N 1
ATOM 777 C CA . ILE A 1 99 ? 31.061 10.163 -4.357 1.00 21.44 95 ILE A CA 1
ATOM 778 C C . ILE A 1 99 ? 31.904 11.406 -4.575 1.00 21.23 95 ILE A C 1
ATOM 779 O O . ILE A 1 99 ? 32.926 11.361 -5.291 1.00 19.65 95 ILE A O 1
ATOM 784 N N . GLN A 1 100 ? 31.470 12.518 -3.983 1.00 20.38 96 GLN A N 1
ATOM 785 C CA . GLN A 1 100 ? 32.166 13.784 -4.173 1.00 21.01 96 GLN A CA 1
ATOM 786 C C . GLN A 1 100 ? 33.110 14.035 -3.030 1.00 19.58 96 GLN A C 1
ATOM 787 O O . GLN A 1 100 ? 32.690 14.149 -1.867 1.00 20.05 96 GLN A O 1
ATOM 793 N N . LEU A 1 101 ? 34.392 14.137 -3.365 1.00 19.62 97 LEU A N 1
ATOM 794 C CA . LEU A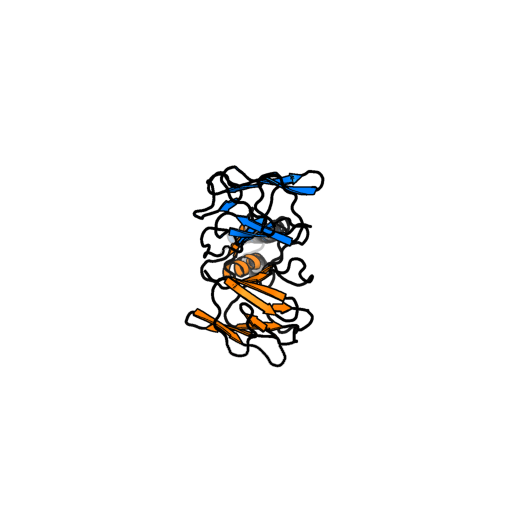 1 101 ? 35.421 14.347 -2.360 1.00 19.06 97 LEU A CA 1
ATOM 795 C C . LEU A 1 101 ? 36.026 15.733 -2.506 1.00 21.62 97 LEU A C 1
ATOM 796 O O . LEU A 1 101 ? 35.989 16.335 -3.588 1.00 24.42 97 LEU A O 1
ATOM 801 N N . PHE A 1 102 ? 36.580 16.231 -1.407 1.00 20.34 98 PHE A N 1
ATOM 802 C CA . PHE A 1 102 ? 37.096 17.590 -1.345 1.00 24.01 98 PHE A CA 1
ATOM 803 C C . PHE A 1 102 ? 38.545 17.588 -0.902 1.00 25.63 98 PHE A C 1
ATOM 804 O O . PHE A 1 102 ? 38.859 17.173 0.214 1.00 27.46 98 PHE A O 1
ATOM 812 N N . GLY A 1 103 ? 39.431 18.033 -1.783 1.00 25.34 99 GLY A N 1
ATOM 813 C CA . GLY A 1 103 ? 40.855 18.016 -1.473 1.00 26.27 99 GLY A CA 1
ATOM 814 C C . GLY A 1 103 ? 41.684 18.403 -2.677 1.00 25.75 99 GLY A C 1
ATOM 815 O O . GLY A 1 103 ? 41.264 18.233 -3.815 1.00 27.19 99 GLY A O 1
ATOM 816 N N . ILE A 1 104 ? 42.877 18.921 -2.434 1.00 28.38 100 ILE A N 1
ATOM 817 C CA . ILE A 1 104 ? 43.660 19.487 -3.527 1.00 30.17 100 ILE A CA 1
ATOM 818 C C . ILE A 1 104 ? 44.088 18.433 -4.567 1.00 31.85 100 ILE A C 1
ATOM 819 O O . ILE A 1 104 ? 44.273 18.749 -5.744 1.00 32.91 100 ILE A O 1
ATOM 824 N N . GLY A 1 105 ? 44.214 17.178 -4.149 1.00 28.34 101 GLY A N 1
ATOM 825 C CA . GLY A 1 105 ? 44.654 16.137 -5.058 1.00 29.23 101 GLY A CA 1
ATOM 826 C C . GLY A 1 105 ? 43.520 15.382 -5.726 1.00 26.79 101 GLY A C 1
ATOM 827 O O . GLY A 1 105 ? 43.758 14.446 -6.489 1.00 27.43 101 GLY A O 1
ATOM 828 N N . ILE A 1 106 ? 42.283 15.780 -5.436 1.00 22.04 102 ILE A N 1
ATOM 829 C CA . ILE A 1 106 ? 41.122 15.130 -6.038 1.00 22.76 102 ILE A CA 1
ATOM 830 C C . ILE A 1 106 ? 40.757 15.842 -7.335 1.00 24.22 102 ILE A C 1
ATOM 831 O O . ILE A 1 106 ? 40.545 17.060 -7.342 1.00 26.93 102 ILE A O 1
ATOM 836 N N . GLN A 1 107 ? 40.696 15.089 -8.430 1.00 23.21 103 GLN A N 1
ATOM 837 C CA . GLN A 1 107 ? 40.330 15.649 -9.725 1.00 24.35 103 GLN A CA 1
ATOM 838 C C . GLN A 1 107 ? 38.812 15.671 -9.891 1.00 22.19 103 GLN A C 1
ATOM 839 O O . GLN A 1 107 ? 38.100 14.887 -9.257 1.00 23.14 103 GLN A O 1
ATOM 845 N N . PRO A 1 108 ? 38.309 16.580 -10.735 1.00 26.18 104 PRO A N 1
ATOM 846 C CA . PRO A 1 108 ? 36.865 16.643 -10.998 1.00 24.84 104 PRO A CA 1
ATOM 847 C C . PRO A 1 108 ? 36.278 15.257 -11.284 1.00 24.98 104 PRO A C 1
ATOM 848 O O . PRO A 1 108 ? 35.267 14.874 -10.699 1.00 24.77 104 PRO A O 1
ATOM 852 N N . GLU A 1 109 ? 36.940 14.510 -12.161 1.00 26.23 105 GLU A N 1
ATOM 853 C CA . GLU A 1 109 ? 36.664 13.095 -12.358 1.00 25.61 105 GLU A CA 1
ATOM 854 C C . GLU A 1 109 ? 37.912 12.324 -11.936 1.00 22.48 105 GLU A C 1
ATOM 855 O O . GLU A 1 109 ? 38.950 12.407 -12.611 1.00 27.04 105 GLU A O 1
ATOM 861 N N . HIS A 1 110 ? 37.829 11.587 -10.833 1.00 19.25 106 HIS A N 1
ATOM 862 C CA . HIS A 1 110 ? 39.038 11.014 -10.258 1.00 17.49 106 HIS A CA 1
ATOM 863 C C . HIS A 1 110 ? 39.183 9.530 -10.557 1.00 19.18 106 HIS A C 1
ATOM 864 O O . HIS A 1 110 ? 40.260 9.063 -10.942 1.00 20.54 106 HIS A O 1
ATOM 871 N N . CYS A 1 111 ? 38.096 8.789 -10.387 1.00 19.43 107 CYS A N 1
ATOM 872 C CA A CYS A 1 111 ? 38.123 7.376 -10.745 0.61 19.72 107 CYS A CA 1
ATOM 873 C CA B CYS A 1 111 ? 38.122 7.354 -10.492 0.39 23.97 107 CYS A CA 1
ATOM 874 C C . CYS A 1 111 ? 36.725 6.792 -10.768 1.00 22.02 107 CYS A C 1
ATOM 875 O O . CYS A 1 111 ? 35.735 7.486 -10.533 1.00 20.86 107 CYS A O 1
ATOM 880 N N . GLU A 1 112 ? 36.644 5.530 -11.185 1.00 22.78 108 GLU A N 1
ATOM 881 C CA . GLU A 1 112 ? 35.353 4.832 -11.191 1.00 21.64 108 GLU A CA 1
ATOM 882 C C . GLU A 1 112 ? 35.534 3.476 -10.546 1.00 22.53 108 GLU A C 1
ATOM 883 O O . GLU A 1 112 ? 36.546 2.814 -10.756 1.00 21.31 108 GLU A O 1
ATOM 889 N N . ILE A 1 113 ? 34.569 3.077 -9.728 1.00 20.36 109 ILE A N 1
ATOM 890 C CA . ILE A 1 113 ? 34.564 1.736 -9.165 1.00 19.46 109 ILE A CA 1
ATOM 891 C C . ILE A 1 113 ? 33.336 1.015 -9.694 1.00 21.94 109 ILE A C 1
ATOM 892 O O . ILE A 1 113 ? 32.232 1.536 -9.613 1.00 22.38 109 ILE A O 1
ATOM 897 N N . ASP A 1 114 ? 33.539 -0.178 -10.235 1.00 21.16 110 ASP A N 1
ATOM 898 C CA . ASP A 1 114 ? 32.463 -0.923 -10.854 1.00 21.18 110 ASP A CA 1
ATOM 899 C C . ASP A 1 114 ? 32.296 -2.289 -10.219 1.00 24.79 110 ASP A C 1
ATOM 900 O O . ASP A 1 114 ? 33.268 -2.954 -9.847 1.00 24.05 110 ASP A O 1
ATOM 905 N N . ILE A 1 115 ? 31.036 -2.680 -10.069 1.00 25.79 111 ILE A N 1
ATOM 906 C CA . ILE A 1 115 ? 30.688 -4.020 -9.646 1.00 26.25 111 ILE A CA 1
ATOM 907 C C . ILE A 1 115 ? 30.064 -4.748 -10.825 1.00 26.28 111 ILE A C 1
ATOM 908 O O . ILE A 1 115 ? 28.949 -4.422 -11.247 1.00 28.34 111 ILE A O 1
ATOM 913 N N . ALA A 1 116 ? 30.793 -5.722 -11.362 1.00 25.12 112 ALA A N 1
ATOM 914 C CA . ALA A 1 116 ? 30.329 -6.485 -12.521 1.00 27.68 112 ALA A CA 1
ATOM 915 C C . ALA A 1 116 ? 29.196 -7.440 -12.158 1.00 28.95 112 ALA A C 1
ATOM 916 O O . ALA A 1 116 ? 28.997 -7.771 -10.980 1.00 27.76 112 ALA A O 1
ATOM 918 N N . ALA A 1 117 ? 28.460 -7.877 -13.180 1.00 30.61 113 ALA A N 1
ATOM 919 C CA . ALA A 1 117 ? 27.369 -8.833 -13.002 1.00 33.05 113 ALA A CA 1
ATOM 920 C C . ALA A 1 117 ? 27.848 -10.131 -12.359 1.00 30.94 113 ALA A C 1
ATOM 921 O O . ALA A 1 117 ? 27.088 -10.796 -11.652 1.00 34.28 113 ALA A O 1
ATOM 923 N N . ASP A 1 118 ? 29.110 -10.486 -12.580 1.00 28.48 114 ASP A N 1
ATOM 924 C CA . ASP A 1 118 ? 29.621 -11.734 -12.017 1.00 29.07 114 ASP A CA 1
ATOM 925 C C . ASP A 1 118 ? 30.186 -11.539 -10.610 1.00 30.98 114 ASP A C 1
ATOM 926 O O . ASP A 1 118 ? 30.727 -12.475 -10.020 1.00 31.63 114 ASP A O 1
ATOM 931 N N . GLY A 1 119 ? 30.071 -10.317 -10.091 1.00 29.41 115 GLY A N 1
ATOM 932 C CA . GLY A 1 119 ? 30.495 -10.007 -8.735 1.00 29.75 115 GLY A CA 1
ATOM 933 C C . GLY A 1 119 ? 31.878 -9.379 -8.606 1.00 29.42 115 GLY A C 1
ATOM 934 O O . GLY A 1 119 ? 32.269 -8.912 -7.531 1.00 29.88 115 GLY A O 1
ATOM 935 N N . ASP A 1 120 ? 32.633 -9.360 -9.694 1.00 25.35 116 ASP A N 1
ATOM 936 C CA . ASP A 1 120 ? 33.973 -8.784 -9.635 1.00 27.37 116 ASP A CA 1
ATOM 937 C C . ASP A 1 120 ? 33.911 -7.280 -9.389 1.00 25.14 116 ASP A C 1
ATOM 938 O O . ASP A 1 120 ? 33.079 -6.582 -9.967 1.00 26.62 116 ASP A O 1
ATOM 943 N N . ILE A 1 121 ? 34.794 -6.794 -8.517 1.00 22.69 117 ILE A N 1
ATOM 944 C CA . ILE A 1 121 ? 34.889 -5.374 -8.212 1.00 21.91 117 ILE A CA 1
ATOM 945 C C . ILE A 1 121 ? 36.165 -4.805 -8.804 1.00 23.12 117 ILE A C 1
ATOM 946 O O . ILE A 1 121 ? 37.242 -5.350 -8.570 1.00 24.24 117 ILE A O 1
ATOM 951 N N . THR A 1 122 ? 36.055 -3.714 -9.551 1.00 21.48 118 THR A N 1
ATOM 952 C CA . THR A 1 122 ? 37.245 -3.097 -10.132 1.00 20.69 118 THR A CA 1
ATOM 953 C C . THR A 1 122 ? 37.290 -1.600 -9.901 1.00 20.92 118 THR A C 1
ATOM 954 O O . THR A 1 122 ? 36.265 -0.944 -9.696 1.00 20.44 118 THR A O 1
ATOM 958 N N . LEU A 1 123 ? 38.502 -1.071 -9.958 1.00 17.46 119 LEU A N 1
ATOM 959 C CA . LEU A 1 123 ? 38.746 0.355 -9.891 1.00 18.75 119 LEU A CA 1
ATOM 960 C C . LEU A 1 123 ? 39.438 0.77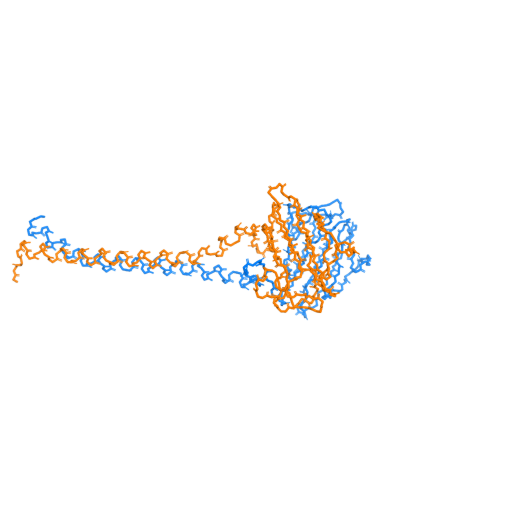6 -11.178 1.00 18.77 119 LEU A C 1
ATOM 961 O O . LEU A 1 123 ? 40.461 0.198 -11.545 1.00 21.46 119 LEU A O 1
ATOM 966 N N . THR A 1 124 ? 38.875 1.764 -11.866 1.00 20.06 120 THR A N 1
ATOM 967 C CA . THR A 1 124 ? 39.473 2.291 -13.087 1.00 20.50 120 THR A CA 1
ATOM 968 C C . THR A 1 124 ? 39.889 3.734 -12.856 1.00 19.43 120 THR A C 1
ATOM 969 O O . THR A 1 124 ? 39.054 4.630 -12.667 1.00 20.08 120 THR A O 1
ATOM 973 N N . PRO A 1 125 ? 41.205 3.962 -12.850 1.00 20.55 121 PRO A N 1
ATOM 974 C CA . PRO A 1 125 ? 41.721 5.303 -12.593 1.00 22.35 121 PRO A CA 1
ATOM 975 C C . PRO A 1 125 ? 41.570 6.212 -13.804 1.00 24.43 121 PRO A C 1
ATOM 976 O O . PRO A 1 125 ? 41.370 5.738 -14.926 1.00 25.15 121 PRO A O 1
ATOM 980 N N . LYS A 1 126 ? 41.642 7.513 -13.556 1.00 27.60 122 LYS A N 1
ATOM 981 C CA . LYS A 1 126 ? 41.523 8.515 -14.604 1.00 30.30 122 LYS A CA 1
ATOM 982 C C . LYS A 1 126 ? 42.821 9.300 -14.743 1.00 31.90 122 LYS A C 1
ATOM 983 O O . LYS A 1 126 ? 43.611 9.381 -13.807 1.00 28.97 122 LYS A O 1
ATOM 989 N N . GLU A 1 127 ? 43.026 9.879 -15.920 1.00 36.71 123 GLU A N 1
ATOM 990 C CA . GLU A 1 127 ? 44.264 10.585 -16.207 1.00 42.19 123 GLU A CA 1
ATOM 991 C C . GLU A 1 127 ? 44.504 11.710 -15.208 1.00 41.08 123 GLU A C 1
ATOM 992 O O . GLU A 1 127 ? 43.576 12.427 -14.824 1.00 41.77 123 GLU A O 1
ATOM 998 N N . ASN A 1 128 ? 45.752 11.813 -14.760 1.00 39.06 124 ASN A N 1
ATOM 999 C CA . ASN A 1 128 ? 46.192 12.838 -13.821 1.00 37.55 124 ASN A CA 1
ATOM 1000 C C . ASN A 1 128 ? 45.552 12.777 -12.452 1.00 31.75 124 ASN A C 1
ATOM 1001 O O . ASN A 1 128 ? 45.676 13.722 -11.675 1.00 31.17 124 ASN A O 1
ATOM 1006 N N . ALA A 1 129 ? 44.884 11.669 -12.148 1.00 27.12 125 ALA A N 1
ATOM 1007 C CA . ALA A 1 129 ? 44.272 11.501 -10.837 1.00 21.96 125 ALA A CA 1
ATOM 1008 C C . ALA A 1 129 ? 44.927 10.356 -10.100 1.00 23.47 125 ALA A C 1
ATOM 1009 O O . ALA A 1 129 ? 44.863 9.213 -10.555 1.00 24.19 125 ALA A O 1
ATOM 1011 N N . ARG A 1 130 ? 45.536 10.651 -8.952 1.00 22.49 126 ARG A N 1
ATOM 1012 C CA . ARG A 1 130 ? 46.262 9.628 -8.207 1.00 21.71 126 ARG A CA 1
ATOM 1013 C C . ARG A 1 130 ? 45.332 8.640 -7.514 1.00 20.99 126 ARG A C 1
ATOM 1014 O O . ARG A 1 130 ? 44.560 9.029 -6.635 1.00 19.65 126 ARG A O 1
ATOM 1022 N N . SER A 1 131 ? 45.420 7.372 -7.909 1.00 19.89 127 SER A N 1
ATOM 1023 C CA . SER A 1 131 ? 44.763 6.278 -7.201 1.00 18.05 127 SER A CA 1
ATOM 1024 C C . SER A 1 131 ? 45.817 5.263 -6.820 1.00 17.81 127 SER A C 1
ATOM 1025 O O . SER A 1 131 ? 46.590 4.805 -7.664 1.00 18.94 127 SER A O 1
ATOM 1028 N N . CYS A 1 132 ? 45.846 4.932 -5.542 1.00 14.85 128 CYS A N 1
ATOM 1029 C CA A CYS A 1 132 ? 46.759 3.979 -4.951 0.35 21.66 128 CYS A CA 1
ATOM 1030 C CA B CYS A 1 132 ? 46.749 3.897 -5.054 0.65 17.07 128 CYS A CA 1
ATOM 1031 C C . CYS A 1 132 ? 45.962 2.776 -4.417 1.00 19.13 128 CYS A C 1
ATOM 1032 O O . CYS A 1 132 ? 45.016 2.991 -3.661 1.00 21.90 128 CYS A O 1
ATOM 1037 N N . VAL A 1 133 ? 46.335 1.551 -4.761 1.00 18.47 129 VAL A N 1
ATOM 1038 C CA . VAL A 1 133 ? 45.680 0.391 -4.167 1.00 16.15 129 VAL A CA 1
ATOM 1039 C C . VAL A 1 133 ? 46.749 -0.412 -3.432 1.00 15.93 129 VAL A C 1
ATOM 1040 O O . VAL A 1 133 ? 47.730 -0.863 -4.048 1.00 16.48 129 VAL A O 1
ATOM 1044 N N . ASN A 1 134 ? 46.567 -0.579 -2.121 1.00 14.04 130 ASN A N 1
ATOM 1045 C CA . ASN A 1 134 ? 47.591 -1.176 -1.261 1.00 15.89 130 ASN A CA 1
ATOM 1046 C C . ASN A 1 134 ? 48.978 -0.567 -1.513 1.00 16.79 130 ASN A C 1
ATOM 1047 O O . ASN A 1 134 ? 50.000 -1.272 -1.573 1.00 16.75 130 ASN A O 1
ATOM 1052 N N . GLY A 1 135 ? 49.007 0.757 -1.633 1.00 16.18 131 GLY A N 1
ATOM 1053 C CA . GLY A 1 135 ? 50.270 1.469 -1.722 1.00 18.03 131 GLY A CA 1
ATOM 1054 C C . GLY A 1 135 ? 50.824 1.553 -3.130 1.00 16.55 131 GLY A C 1
ATOM 1055 O O . GLY A 1 135 ? 51.739 2.334 -3.384 1.00 21.25 131 GLY A O 1
ATOM 1056 N N . THR A 1 136 ? 50.252 0.785 -4.055 1.00 16.03 132 THR A N 1
ATOM 1057 C CA . THR A 1 136 ? 50.739 0.796 -5.442 1.00 17.25 132 THR A CA 1
ATOM 1058 C C . THR A 1 136 ? 49.953 1.768 -6.298 1.00 17.61 132 THR A C 1
ATOM 1059 O O . THR A 1 136 ? 48.718 1.696 -6.343 1.00 18.01 132 THR A O 1
ATOM 1063 N N . LEU A 1 137 ? 50.662 2.659 -6.993 1.00 18.33 133 LEU A N 1
ATOM 1064 C CA . LEU A 1 137 ? 50.011 3.592 -7.897 1.00 20.32 133 LEU A CA 1
ATOM 1065 C C . LEU A 1 137 ? 49.453 2.796 -9.061 1.00 20.85 133 LEU A C 1
ATOM 1066 O O . LEU A 1 137 ? 50.198 2.072 -9.735 1.00 22.97 133 LEU A O 1
ATOM 1071 N N . VAL A 1 13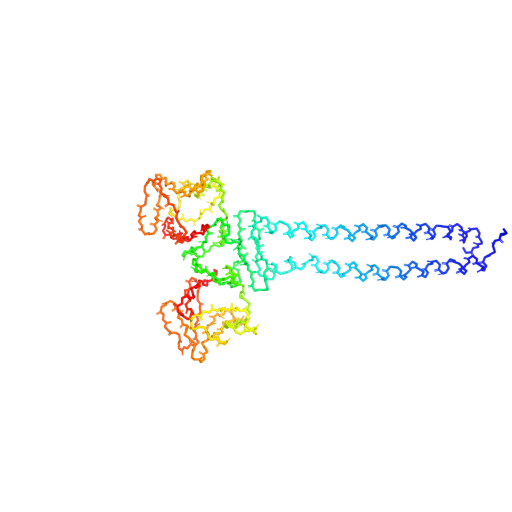8 ? 48.148 2.897 -9.296 1.00 19.56 134 VAL A N 1
ATOM 1072 C CA . VAL A 1 138 ? 47.559 2.129 -10.396 1.00 23.56 134 VAL A CA 1
ATOM 1073 C C . VAL A 1 138 ? 47.096 3.028 -11.538 1.00 23.88 134 VAL A C 1
ATOM 1074 O O . VAL A 1 138 ? 46.636 4.139 -11.306 1.00 27.16 134 VAL A O 1
ATOM 1078 N N . CYS A 1 139 ? 47.250 2.547 -12.772 1.00 22.62 135 CYS A N 1
ATOM 1079 C CA . CYS A 1 139 ? 46.939 3.359 -13.948 1.00 25.09 135 CYS A CA 1
ATOM 1080 C C . CYS A 1 139 ? 45.887 2.735 -14.835 1.00 25.42 135 CYS A C 1
ATOM 1081 O O . CYS A 1 139 ? 45.313 3.404 -15.700 1.00 29.59 135 CYS A O 1
ATOM 1084 N N . SER A 1 140 ? 45.665 1.442 -14.647 1.00 23.61 136 SER A N 1
ATOM 1085 C CA . SER A 1 140 ? 44.683 0.735 -15.449 1.00 26.91 136 SER A CA 1
ATOM 1086 C C . SER A 1 140 ? 43.693 0.031 -14.530 1.00 24.56 136 SER A C 1
ATOM 1087 O O . SER A 1 140 ? 43.839 0.036 -13.302 1.00 24.74 136 SER A O 1
ATOM 1090 N N . THR A 1 141 ? 42.680 -0.566 -15.131 1.00 22.78 137 THR A N 1
ATOM 1091 C CA . THR A 1 141 ? 41.626 -1.203 -14.360 1.00 22.01 137 THR A CA 1
ATOM 1092 C C . THR A 1 141 ? 42.209 -2.294 -13.476 1.00 22.79 137 THR A C 1
ATOM 1093 O O . THR A 1 141 ? 42.948 -3.161 -13.951 1.00 24.48 137 THR A O 1
ATOM 1097 N N . THR A 1 142 ? 41.884 -2.203 -12.187 1.00 22.01 138 THR A N 1
ATOM 1098 C CA . THR A 1 142 ? 42.466 -3.015 -11.130 1.00 23.15 138 THR A CA 1
ATOM 1099 C C . THR A 1 142 ? 41.390 -3.706 -10.306 1.00 23.01 138 THR A C 1
ATOM 1100 O O . THR A 1 142 ? 40.485 -3.044 -9.802 1.00 22.62 138 THR A O 1
ATOM 1104 N N . GLN A 1 143 ? 41.480 -5.029 -10.166 1.00 22.35 139 GLN A N 1
ATOM 1105 C CA . GLN A 1 143 ? 40.509 -5.733 -9.341 1.00 22.16 139 GLN A CA 1
ATOM 1106 C C . GLN A 1 143 ? 40.749 -5.416 -7.865 1.00 20.38 139 GLN A C 1
ATOM 1107 O O . GLN A 1 143 ? 41.903 -5.331 -7.405 1.00 23.34 139 GLN A O 1
ATOM 1113 N N . LEU A 1 144 ? 39.649 -5.241 -7.131 1.00 20.00 140 LEU A N 1
ATOM 1114 C CA . LEU A 1 144 ? 39.689 -4.941 -5.704 1.00 18.96 140 LEU A CA 1
ATOM 1115 C C . LEU A 1 144 ? 39.229 -6.160 -4.931 1.00 22.23 140 LEU A C 1
ATOM 1116 O O . LEU A 1 144 ? 38.377 -6.934 -5.401 1.00 24.46 140 LEU A O 1
ATOM 1121 N N . TRP A 1 145 ? 39.790 -6.321 -3.741 1.00 22.06 141 TRP A N 1
ATOM 1122 C CA . TRP A 1 145 ? 39.502 -7.460 -2.890 1.00 23.37 141 TRP A CA 1
ATOM 1123 C C . TRP A 1 145 ? 39.182 -6.948 -1.504 1.00 22.17 141 TRP A C 1
ATOM 1124 O O . TRP A 1 145 ? 39.578 -5.841 -1.153 1.00 23.45 141 TRP A O 1
ATOM 1135 N N . HIS A 1 146 ? 38.461 -7.741 -0.721 1.00 22.58 142 HIS A N 1
ATOM 1136 C CA . HIS A 1 146 ? 38.107 -7.334 0.634 1.00 25.35 142 HIS A CA 1
ATOM 1137 C C . HIS A 1 146 ? 39.321 -6.884 1.440 1.00 29.17 142 HIS A C 1
ATOM 1138 O O . HIS A 1 146 ? 40.355 -7.546 1.445 1.00 30.23 142 HIS A O 1
ATOM 1145 N N . GLY A 1 147 ? 39.197 -5.740 2.103 1.00 28.92 143 GLY A N 1
ATOM 1146 C CA . GLY A 1 147 ? 40.259 -5.266 2.967 1.00 28.83 143 GLY A CA 1
ATOM 1147 C C . GLY A 1 147 ? 41.318 -4.443 2.257 1.00 24.98 143 GLY A C 1
ATOM 1148 O O . GLY A 1 147 ? 42.296 -4.024 2.883 1.00 26.35 143 GLY A O 1
ATOM 1149 N N . ASP A 1 148 ? 41.134 -4.199 0.961 1.00 21.68 144 ASP A N 1
ATOM 1150 C CA . ASP A 1 148 ? 42.092 -3.374 0.230 1.00 17.34 144 ASP A CA 1
ATOM 1151 C C . ASP A 1 148 ? 42.101 -1.951 0.780 1.00 17.82 144 ASP A C 1
ATOM 1152 O O . ASP A 1 148 ? 41.063 -1.410 1.207 1.00 20.59 144 ASP A O 1
ATOM 1157 N N . ARG A 1 149 ? 43.293 -1.365 0.777 1.00 17.98 145 ARG A N 1
ATOM 1158 C CA . ARG A 1 149 ? 43.502 0.041 1.104 1.00 17.48 145 ARG A CA 1
ATOM 1159 C C . ARG A 1 149 ? 43.520 0.873 -0.165 1.00 17.87 145 ARG A C 1
ATOM 1160 O O . ARG A 1 149 ? 44.212 0.531 -1.131 1.00 18.04 145 ARG A O 1
ATOM 1168 N N . ILE A 1 150 ? 42.785 1.978 -0.156 1.00 15.61 146 ILE A N 1
ATOM 1169 C CA . ILE A 1 150 ? 42.727 2.860 -1.308 1.00 15.56 146 ILE A CA 1
ATOM 1170 C C . ILE A 1 150 ? 43.163 4.252 -0.897 1.00 16.55 146 ILE A C 1
ATOM 1171 O O . ILE A 1 150 ? 42.645 4.785 0.079 1.00 18.85 146 ILE A O 1
ATOM 1176 N N . LEU A 1 151 ? 44.137 4.834 -1.596 1.00 15.30 147 LEU A N 1
ATOM 1177 C CA . LEU A 1 151 ? 44.453 6.245 -1.383 1.00 14.86 147 LEU A CA 1
ATOM 1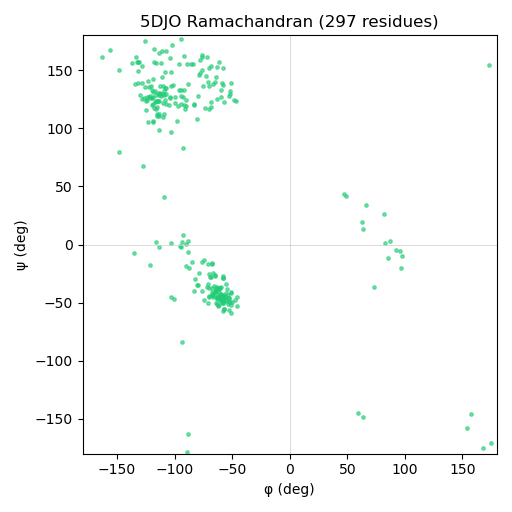178 C C . LEU A 1 151 ? 44.133 7.067 -2.628 1.00 17.69 147 LEU A C 1
ATOM 1179 O O . LEU A 1 151 ? 44.646 6.783 -3.726 1.00 17.52 147 LEU A O 1
ATOM 1184 N N . TRP A 1 152 ? 43.291 8.085 -2.454 1.00 16.49 148 TRP A N 1
ATOM 1185 C CA . TRP A 1 152 ? 43.040 9.068 -3.496 1.00 17.01 148 TRP A CA 1
ATOM 1186 C C . TRP A 1 152 ? 43.669 10.414 -3.116 1.00 18.94 148 TRP A C 1
ATOM 1187 O O . TRP A 1 152 ? 43.507 10.879 -1.985 1.00 21.03 148 TRP A O 1
ATOM 1198 N N . GLY A 1 153 ? 44.399 11.017 -4.057 1.00 19.06 149 GLY A N 1
ATOM 1199 C CA . GLY A 1 153 ? 45.013 12.323 -3.839 1.00 18.60 149 GLY A CA 1
ATOM 1200 C C . GLY A 1 153 ? 46.040 12.246 -2.728 1.00 21.62 149 GLY A C 1
ATOM 1201 O O . GLY A 1 153 ? 46.668 11.204 -2.558 1.00 22.69 149 GLY A O 1
ATOM 1202 N N . ASN A 1 154 ? 46.204 13.334 -1.975 1.00 22.78 150 ASN A N 1
ATOM 1203 C CA . ASN A 1 154 ? 47.198 13.399 -0.897 1.00 23.18 150 ASN A CA 1
ATOM 1204 C C . ASN A 1 154 ? 46.757 12.782 0.405 1.00 23.96 150 ASN A C 1
ATOM 1205 O O . ASN A 1 154 ? 47.583 12.320 1.189 1.00 27.75 150 ASN A O 1
ATOM 1210 N N . ASN A 1 155 ? 45.452 12.812 0.662 1.00 21.30 151 ASN A N 1
ATOM 1211 C CA . ASN A 1 155 ? 44.965 12.567 2.012 1.00 22.81 151 ASN A CA 1
ATOM 1212 C C . ASN A 1 155 ? 43.787 11.638 2.117 1.00 19.26 151 ASN A C 1
ATOM 1213 O O . ASN A 1 155 ? 43.369 11.333 3.233 1.00 19.01 151 ASN A O 1
ATOM 1218 N N . HIS A 1 156 ? 43.202 11.233 0.992 1.00 19.30 152 HIS A N 1
ATOM 1219 C CA . HIS A 1 156 ? 41.931 10.519 1.114 1.00 15.94 152 HIS A CA 1
ATOM 1220 C C . HIS A 1 156 ? 42.141 9.021 1.183 1.00 16.60 152 HIS A C 1
ATOM 1221 O O . HIS A 1 156 ? 42.053 8.313 0.187 1.00 18.73 152 HIS A O 1
ATOM 1228 N N . PHE A 1 157 ? 42.445 8.570 2.392 1.00 16.43 153 PHE A N 1
ATOM 1229 C CA . PHE A 1 157 ? 42.576 7.162 2.721 1.00 15.69 153 PHE A CA 1
ATOM 1230 C C . PHE A 1 157 ? 41.214 6.539 2.919 1.00 17.12 153 PHE A C 1
ATOM 1231 O O . PHE A 1 157 ? 40.402 7.043 3.697 1.00 18.94 153 PHE A O 1
ATOM 1239 N N . PHE A 1 158 ? 40.977 5.442 2.213 1.00 17.04 154 PHE A N 1
ATOM 1240 C CA . PHE A 1 158 ? 39.761 4.662 2.337 1.00 17.67 154 PHE A CA 1
ATOM 1241 C C . PHE A 1 158 ? 40.087 3.208 2.563 1.00 18.25 154 PHE A C 1
ATOM 1242 O O . PHE A 1 158 ? 41.153 2.706 2.147 1.00 16.64 154 PHE A O 1
ATOM 1250 N N . ARG A 1 159 ? 39.163 2.519 3.218 1.00 16.62 155 ARG A N 1
ATOM 1251 C CA . ARG A 1 159 ? 39.217 1.069 3.213 1.00 18.30 155 ARG A CA 1
ATOM 1252 C C . ARG A 1 159 ? 37.954 0.542 2.565 1.00 19.92 155 ARG A C 1
ATOM 1253 O O . ARG A 1 159 ? 36.886 1.117 2.726 1.00 22.11 155 ARG A O 1
ATOM 1261 N N . ILE A 1 160 ? 38.073 -0.528 1.794 1.00 20.43 156 ILE A N 1
ATOM 1262 C CA . ILE A 1 160 ? 36.884 -1.024 1.107 1.00 19.01 156 ILE A CA 1
ATOM 1263 C C . ILE A 1 160 ? 36.433 -2.336 1.740 1.00 20.97 156 ILE A C 1
ATOM 1264 O O . ILE A 1 160 ? 37.241 -3.208 2.056 1.00 21.01 156 ILE A O 1
ATOM 1269 N N . ASN A 1 161 ? 35.128 -2.437 1.971 1.00 19.92 157 ASN A N 1
ATOM 1270 C CA . ASN A 1 161 ? 34.498 -3.651 2.471 1.00 22.70 157 ASN A CA 1
ATOM 1271 C C . ASN A 1 161 ? 33.758 -4.329 1.332 1.00 22.99 157 ASN A C 1
ATOM 1272 O O . ASN A 1 161 ? 32.868 -3.727 0.712 1.00 24.98 157 ASN A O 1
ATOM 1277 N N . LEU A 1 162 ? 34.162 -5.566 1.055 1.00 23.74 158 LEU A N 1
ATOM 1278 C CA . LEU A 1 162 ? 33.599 -6.384 -0.018 1.00 29.22 158 LEU A CA 1
ATOM 1279 C C . LEU A 1 162 ? 33.342 -7.780 0.537 1.00 41.23 158 LEU A C 1
ATOM 1280 O O . LEU A 1 162 ? 34.185 -8.306 1.258 1.00 46.83 158 LEU A O 1
ATOM 1285 N N . PRO A 1 163 ? 32.190 -8.388 0.194 1.00 47.82 159 PRO A N 1
ATOM 1286 C CA . PRO A 1 163 ? 31.703 -9.687 0.691 1.00 51.40 159 PRO A CA 1
ATOM 1287 C C . PRO A 1 163 ? 32.788 -10.697 1.055 1.00 54.19 159 PRO A C 1
ATOM 1288 O O . PRO A 1 163 ? 32.462 -11.706 1.678 1.00 55.19 159 PRO A O 1
ATOM 1292 N N . SER B 1 4 ? -41.854 3.496 23.331 1.00 75.22 0 SER B N 1
ATOM 1293 C CA . SER B 1 4 ? -42.310 4.087 24.578 1.00 74.25 0 SER B CA 1
ATOM 1294 C C . SER B 1 4 ? -41.415 5.240 24.873 1.00 73.33 0 SER B C 1
ATOM 1295 O O . SER B 1 4 ? -40.259 5.047 25.156 1.00 74.02 0 SER B O 1
ATOM 1297 N N . ALA B 1 5 ? -41.924 6.450 24.760 1.00 71.36 1 ALA B N 1
ATOM 1298 C CA . ALA B 1 5 ? -41.033 7.583 24.743 1.00 69.19 1 ALA B CA 1
ATOM 1299 C C . ALA B 1 5 ? -40.353 7.805 26.082 1.00 66.88 1 ALA B C 1
ATOM 1300 O O . ALA B 1 5 ? -40.996 8.082 27.079 1.00 67.24 1 ALA B O 1
ATOM 1302 N N . MET B 1 6 ? -39.034 7.711 26.054 1.00 62.87 2 MET B N 1
ATOM 1303 C CA . MET B 1 6 ? -38.216 8.046 27.209 1.00 59.06 2 MET B CA 1
ATOM 1304 C C . MET B 1 6 ? -38.327 9.527 27.553 1.00 55.00 2 MET B C 1
ATOM 1305 O O . MET B 1 6 ? -38.349 10.385 26.669 1.00 54.17 2 MET B O 1
ATOM 1310 N N . LYS B 1 7 ? -38.395 9.822 28.843 1.00 51.36 3 LYS B N 1
ATOM 1311 C CA . LYS B 1 7 ? -38.441 11.199 29.304 1.00 48.91 3 LYS B CA 1
ATOM 1312 C C . LYS B 1 7 ? -37.041 11.693 29.650 1.00 45.14 3 LYS B C 1
ATOM 1313 O O . LYS B 1 7 ? -36.075 10.932 29.597 1.00 42.55 3 LYS B O 1
ATOM 1319 N N . ALA B 1 8 ? -36.943 12.966 30.017 1.00 43.26 4 ALA B N 1
ATOM 1320 C CA . ALA B 1 8 ? -35.650 13.615 30.224 1.00 41.77 4 ALA B CA 1
ATOM 1321 C C . ALA B 1 8 ? -34.758 13.009 31.328 1.00 40.10 4 ALA B C 1
ATOM 1322 O O . ALA B 1 8 ? -33.551 12.968 31.157 1.00 39.96 4 ALA B O 1
ATOM 1324 N N . PRO B 1 9 ? -35.323 12.554 32.464 1.00 39.64 5 PRO B N 1
ATOM 1325 C CA . PRO B 1 9 ? -34.382 11.961 33.433 1.00 37.13 5 PRO B CA 1
ATOM 1326 C C . PRO B 1 9 ? -33.670 10.687 32.927 1.00 34.92 5 PRO B C 1
ATOM 1327 O O . PRO B 1 9 ? -32.464 10.506 33.176 1.00 35.39 5 PRO B O 1
ATOM 1331 N N . GLU B 1 10 ? -34.406 9.822 32.230 1.00 32.08 6 GLU B N 1
ATOM 1332 C CA . GLU B 1 10 ? -33.828 8.589 31.716 1.00 33.62 6 GLU B CA 1
ATOM 1333 C C . GLU B 1 10 ? -32.857 8.904 30.583 1.00 33.44 6 GLU B C 1
ATOM 1334 O O . GLU B 1 10 ? -31.765 8.338 30.517 1.00 36.24 6 GLU B O 1
ATOM 1340 N N . LEU B 1 11 ? -33.274 9.800 29.692 1.00 33.56 7 LEU B N 1
ATOM 1341 C CA . LEU B 1 11 ? -32.406 10.254 28.604 1.00 35.80 7 LEU B CA 1
ATOM 1342 C C . LEU B 1 11 ? -31.104 10.854 29.112 1.00 36.91 7 LEU B C 1
ATOM 1343 O O . LEU B 1 11 ? -30.027 10.588 28.561 1.00 36.74 7 LEU B O 1
ATOM 1348 N N . LYS B 1 12 ? -31.200 11.678 30.148 1.00 36.55 8 LYS B N 1
ATOM 1349 C CA . LYS B 1 12 ? -30.016 12.301 30.721 1.00 39.04 8 LYS B CA 1
ATOM 1350 C C . LYS B 1 12 ? -29.117 11.242 31.354 1.00 37.56 8 LYS B C 1
ATOM 1351 O O . LYS B 1 12 ? -27.894 11.304 31.184 1.00 36.84 8 LYS B O 1
ATOM 1357 N N . GLU B 1 13 ? -29.705 10.269 32.058 1.00 35.28 9 GLU B N 1
ATOM 1358 C CA . GLU B 1 13 ? -28.905 9.153 32.578 1.00 36.15 9 GLU B CA 1
ATOM 1359 C C . GLU B 1 13 ? -28.157 8.383 31.469 1.00 35.39 9 GLU B C 1
ATOM 1360 O O . GLU B 1 13 ? -26.943 8.112 31.585 1.00 36.21 9 GLU B O 1
ATOM 1366 N N . LYS B 1 14 ? -28.870 8.035 30.398 1.00 32.82 10 LYS B N 1
ATOM 1367 C CA . LYS B 1 14 ? -28.261 7.265 29.314 1.00 33.19 10 LYS B CA 1
ATOM 1368 C C . LYS B 1 14 ? -27.173 8.071 28.611 1.00 29.95 10 LYS B C 1
ATOM 1369 O O . LYS B 1 14 ? -26.150 7.518 28.186 1.00 31.09 10 LYS B O 1
ATOM 1375 N N . LEU B 1 15 ? -27.395 9.376 28.487 1.00 30.12 11 LEU B N 1
ATOM 1376 C CA . LEU B 1 15 ? -26.401 10.244 27.875 1.00 33.15 11 LEU B CA 1
ATOM 1377 C C . LEU B 1 15 ? -25.156 10.309 28.765 1.00 36.72 11 LEU B C 1
ATOM 1378 O O . LEU B 1 15 ? -24.038 10.201 28.270 1.00 37.74 11 LEU B O 1
ATOM 1383 N N . GLU B 1 16 ? -25.357 10.469 30.073 1.00 37.93 12 GLU B N 1
ATOM 1384 C CA . GLU B 1 16 ? -24.261 10.412 31.042 1.00 41.94 12 GLU B CA 1
ATOM 1385 C C . GLU B 1 16 ? -23.445 9.129 30.891 1.00 42.63 12 GLU B C 1
ATOM 1386 O O . GLU B 1 16 ? -22.207 9.167 30.889 1.00 43.63 12 GLU B O 1
ATOM 1392 N N . GLU B 1 17 ? -24.122 7.990 30.767 1.00 41.92 13 GLU B N 1
ATOM 1393 C CA . GLU B 1 17 ? -23.389 6.730 30.648 1.00 43.89 13 GLU B CA 1
ATOM 1394 C C . GLU B 1 17 ? -22.624 6.661 29.322 1.00 39.41 13 GLU B C 1
ATOM 1395 O O . GLU B 1 17 ? -21.472 6.205 29.271 1.00 39.37 13 GLU B O 1
ATOM 1401 N N . SER B 1 18 ? -23.261 7.132 28.252 1.00 37.51 14 SER B N 1
ATOM 1402 C CA . SER B 1 18 ? -22.617 7.162 26.936 1.00 36.53 14 SER B CA 1
ATOM 1403 C C . SER B 1 18 ? -21.334 7.992 26.953 1.00 36.58 14 SER B C 1
ATOM 1404 O O . SER B 1 18 ? -20.280 7.595 26.403 1.00 37.09 14 SER B O 1
ATOM 1407 N N . GLU B 1 19 ? -21.414 9.152 27.591 1.00 38.47 15 GLU B N 1
ATOM 1408 C CA . GLU B 1 19 ? -20.282 10.063 27.579 1.00 42.45 15 GLU B CA 1
ATOM 1409 C C . GLU B 1 19 ? -19.217 9.612 28.576 1.00 43.75 15 GLU B C 1
ATOM 1410 O O . GLU B 1 19 ? -18.031 9.902 28.402 1.00 45.12 15 GLU B O 1
ATOM 1416 N N . LYS B 1 20 ? -19.629 8.866 29.596 1.00 43.68 16 LYS B N 1
ATOM 1417 C CA . LYS B 1 20 ? -18.665 8.210 30.472 1.00 46.54 16 LYS B CA 1
ATOM 1418 C C . LYS B 1 20 ? -17.859 7.190 29.657 1.00 46.07 16 LYS B C 1
ATOM 1419 O O . LYS B 1 20 ? -16.612 7.122 29.748 1.00 45.88 16 LYS B O 1
ATOM 1425 N N . LEU B 1 21 ? -18.571 6.415 28.839 1.00 44.91 17 LEU B N 1
ATOM 1426 C CA . LEU B 1 21 ? -17.906 5.464 27.955 1.00 45.12 17 LEU B CA 1
ATOM 1427 C C . LEU B 1 21 ? -16.923 6.173 27.013 1.00 42.25 17 LEU B C 1
ATOM 1428 O O . LEU B 1 21 ? -15.770 5.735 26.864 1.00 43.40 17 LEU B O 1
ATOM 1433 N N . ILE B 1 22 ? -17.356 7.273 26.396 1.00 36.84 18 ILE B N 1
ATOM 1434 C CA . ILE B 1 22 ? -16.442 8.010 25.516 1.00 37.10 18 ILE B CA 1
ATOM 1435 C C . ILE B 1 22 ? -15.207 8.515 26.264 1.00 39.38 18 ILE B C 1
ATOM 1436 O O . ILE B 1 22 ? -14.081 8.421 25.752 1.00 39.49 18 ILE B O 1
ATOM 1441 N N . LYS B 1 23 ? -15.397 9.042 27.471 1.00 42.32 19 LYS B N 1
ATOM 1442 C CA . LYS B 1 23 ? -14.244 9.536 28.231 1.00 49.01 19 LYS B CA 1
ATOM 1443 C C . LYS B 1 23 ? -13.238 8.420 28.508 1.00 49.66 19 LYS B C 1
ATOM 1444 O O . LYS B 1 23 ? -12.014 8.578 28.287 1.00 49.61 19 LYS B O 1
ATOM 1450 N N . GLU B 1 24 ? -13.755 7.288 28.979 1.00 51.74 20 GLU B N 1
ATOM 1451 C CA . GLU B 1 24 ? -12.887 6.153 29.288 1.00 55.40 20 GLU B CA 1
ATOM 1452 C C . GLU B 1 24 ? -12.131 5.654 28.047 1.00 55.25 20 GLU B C 1
ATOM 1453 O O . GLU B 1 24 ? -10.908 5.418 28.092 1.00 55.97 20 GLU B O 1
ATOM 1459 N N . LEU B 1 25 ? -12.855 5.515 26.937 1.00 53.99 21 LEU B N 1
ATOM 1460 C CA . LEU B 1 25 ? -12.221 5.156 25.671 1.00 52.21 21 LEU B CA 1
ATOM 1461 C C . LEU B 1 25 ? -11.105 6.131 25.310 1.00 49.07 21 LEU B C 1
ATOM 1462 O O . LEU B 1 25 ? -10.032 5.718 24.861 1.00 48.57 21 LEU B O 1
ATOM 1467 N N . THR B 1 26 ? -11.364 7.419 25.521 1.00 47.97 22 THR B N 1
ATOM 1468 C CA . THR B 1 26 ? -10.374 8.454 25.256 1.00 48.19 22 THR B CA 1
ATOM 1469 C C . THR B 1 26 ? -9.110 8.248 26.079 1.00 51.19 22 THR B C 1
ATOM 1470 O O . THR B 1 26 ? -7.998 8.331 25.544 1.00 51.39 22 THR B O 1
ATOM 1474 N N . VAL B 1 27 ? -9.265 7.987 27.375 1.00 52.49 23 VAL B N 1
ATOM 1475 C CA . VAL B 1 27 ? -8.080 7.770 28.214 1.00 54.79 23 VAL B CA 1
ATOM 1476 C C . VAL B 1 27 ? -7.288 6.546 27.742 1.00 56.16 23 VAL B C 1
ATOM 1477 O O . VAL B 1 27 ? -6.047 6.595 27.600 1.00 56.95 23 VAL B O 1
ATOM 1481 N N . THR B 1 28 ? -8.012 5.455 27.487 1.00 56.52 24 THR B N 1
ATOM 1482 C CA . THR B 1 28 ? -7.392 4.236 26.956 1.00 55.77 24 THR B CA 1
ATOM 1483 C C . THR B 1 28 ? -6.558 4.504 25.702 1.00 55.16 24 THR B C 1
ATOM 1484 O O . THR B 1 28 ? -5.348 4.206 25.644 1.00 54.13 24 THR B O 1
ATOM 1488 N N . TRP B 1 29 ? -7.205 5.083 24.699 1.00 54.99 25 TRP B N 1
ATOM 1489 C CA . TRP B 1 29 ? -6.534 5.347 23.433 1.00 55.90 25 TRP B CA 1
ATOM 1490 C C . TRP B 1 29 ? -5.427 6.392 23.561 1.00 56.39 25 TRP B C 1
ATOM 1491 O O . TRP B 1 29 ? -4.489 6.393 22.774 1.00 56.90 25 TRP B O 1
ATOM 1502 N N . GLU B 1 30 ? -5.525 7.263 24.559 1.00 57.27 26 GLU B N 1
ATOM 1503 C CA . GLU B 1 30 ? -4.444 8.189 24.880 1.00 60.18 26 GLU B CA 1
ATOM 1504 C C . GLU B 1 30 ? -3.215 7.404 25.304 1.00 61.19 26 GLU B C 1
ATOM 1505 O O . GLU B 1 30 ? -2.111 7.636 24.784 1.00 61.98 26 GLU B O 1
ATOM 1511 N N . GLU B 1 31 ? -3.409 6.480 26.251 1.00 63.56 27 GLU B N 1
ATOM 1512 C CA . GLU B 1 31 ? -2.322 5.578 26.656 1.00 65.26 27 GLU B CA 1
ATOM 1513 C C . GLU B 1 31 ? -1.699 4.905 25.443 1.00 62.50 27 GLU B C 1
ATOM 1514 O O . GLU B 1 31 ? -0.494 5.046 25.180 1.00 61.94 27 GLU B O 1
ATOM 1520 N N . LYS B 1 32 ? -2.535 4.181 24.701 1.00 60.94 28 LYS B N 1
ATOM 1521 C CA . LYS B 1 32 ? -2.061 3.390 23.562 1.00 61.91 28 LYS B CA 1
ATOM 1522 C C . LYS B 1 32 ? -1.288 4.233 22.535 1.00 60.14 28 LYS B C 1
ATOM 1523 O O . LYS B 1 32 ? -0.182 3.866 22.107 1.00 60.52 28 LYS B O 1
ATOM 1529 N N . LEU B 1 33 ? -1.864 5.370 22.156 1.00 56.65 29 LEU B N 1
ATOM 1530 C CA . LEU B 1 33 ? -1.233 6.248 21.182 1.00 56.55 29 LEU B CA 1
ATOM 1531 C C . LEU B 1 33 ? 0.092 6.795 21.694 1.00 56.42 29 LEU B C 1
ATOM 1532 O O . LEU B 1 33 ? 1.079 6.807 20.962 1.00 55.12 29 LEU B O 1
ATOM 1537 N N . ARG B 1 34 ? 0.126 7.243 22.946 1.00 57.37 30 ARG B N 1
ATOM 1538 C CA . ARG B 1 34 ? 1.367 7.806 23.468 1.00 60.96 30 ARG B CA 1
ATOM 1539 C C . ARG B 1 34 ? 2.465 6.743 23.518 1.00 60.19 30 ARG B C 1
ATOM 1540 O O . ARG B 1 34 ? 3.629 7.025 23.184 1.00 58.35 30 ARG B O 1
ATOM 1548 N N . LYS B 1 35 ? 2.094 5.522 23.907 1.00 60.90 31 LYS B N 1
ATOM 1549 C CA . LYS B 1 35 ? 3.035 4.401 23.874 1.00 61.16 31 LYS B CA 1
ATOM 1550 C C . LYS B 1 35 ? 3.599 4.160 22.470 1.00 60.09 31 LYS B C 1
ATOM 1551 O O . LYS B 1 35 ? 4.826 4.167 22.258 1.00 58.71 31 LYS B O 1
ATOM 1557 N N . THR B 1 36 ? 2.694 3.939 21.519 1.00 61.10 32 THR B N 1
ATOM 1558 C CA . THR B 1 36 ? 3.088 3.580 20.162 1.00 61.88 32 THR B CA 1
ATOM 1559 C C . THR B 1 36 ? 3.923 4.678 19.510 1.00 62.60 32 THR B C 1
ATOM 1560 O O . THR B 1 36 ? 4.888 4.391 18.806 1.00 60.96 32 THR B O 1
ATOM 1564 N N . GLU B 1 37 ? 3.565 5.932 19.757 1.00 62.77 33 GLU B N 1
ATOM 1565 C CA . GLU B 1 37 ? 4.323 7.046 19.204 1.00 63.40 33 GLU B CA 1
ATOM 1566 C C . GLU B 1 37 ? 5.694 7.154 19.869 1.00 60.63 33 GLU B C 1
ATOM 1567 O O . GLU B 1 37 ? 6.683 7.482 19.214 1.00 57.53 33 GLU B O 1
ATOM 1573 N N . ALA B 1 38 ? 5.746 6.878 21.171 1.00 60.19 34 ALA B N 1
ATOM 1574 C CA . ALA B 1 38 ? 7.014 6.930 21.892 1.00 61.32 34 ALA B CA 1
ATOM 1575 C C . ALA B 1 38 ? 7.978 5.899 21.328 1.00 61.43 34 ALA B C 1
ATOM 1576 O O . ALA B 1 38 ? 9.162 6.183 21.114 1.00 58.24 34 ALA B O 1
ATOM 1578 N N . ILE B 1 39 ? 7.464 4.703 21.069 1.00 63.75 35 ILE B N 1
ATOM 1579 C CA . ILE B 1 39 ? 8.302 3.651 20.507 1.00 66.41 35 ILE B CA 1
ATOM 1580 C C . ILE B 1 39 ? 8.655 3.952 19.044 1.00 66.04 35 ILE B C 1
ATOM 1581 O O . ILE B 1 39 ? 9.765 3.663 18.593 1.00 67.12 35 ILE B O 1
ATOM 1586 N N . ALA B 1 40 ? 7.729 4.572 18.320 1.00 64.45 36 ALA B N 1
ATOM 1587 C CA . ALA B 1 40 ? 7.944 4.886 16.908 1.00 61.51 36 ALA B CA 1
ATOM 1588 C C . ALA B 1 40 ? 8.982 5.991 16.701 1.00 59.51 36 ALA B C 1
ATOM 1589 O O . ALA B 1 40 ? 9.609 6.071 15.642 1.00 59.53 36 ALA B O 1
ATOM 1591 N N . GLN B 1 41 ? 9.163 6.847 17.702 1.00 55.20 37 GLN B N 1
ATOM 1592 C CA . GLN B 1 41 ? 10.125 7.938 17.576 1.00 53.87 37 GLN B CA 1
ATOM 1593 C C . GLN B 1 41 ? 11.507 7.535 18.064 1.00 54.11 37 GLN B C 1
ATOM 1594 O O . GLN B 1 41 ? 12.435 8.345 18.040 1.00 55.30 37 GLN B O 1
ATOM 1596 N N . GLU B 1 42 ? 11.644 6.290 18.509 1.00 53.28 38 GLU B N 1
ATOM 1597 C CA . GLU B 1 42 ? 12.879 5.857 19.154 1.00 56.05 38 GLU B CA 1
ATOM 1598 C C . GLU B 1 42 ? 14.085 5.986 18.242 1.00 51.46 38 GLU B C 1
ATOM 1599 O O . GLU B 1 42 ? 15.098 6.542 18.655 1.00 48.22 38 GLU B O 1
ATOM 1605 N N . ARG B 1 43 ? 13.975 5.485 17.012 1.00 51.47 39 ARG B N 1
ATOM 1606 C CA . ARG B 1 43 ? 15.108 5.513 16.081 1.00 52.35 39 ARG B CA 1
ATOM 1607 C C . ARG B 1 43 ? 15.609 6.929 15.858 1.00 49.47 39 ARG B C 1
ATOM 1608 O O . ARG B 1 43 ? 16.811 7.176 15.880 1.00 49.09 39 ARG B O 1
ATOM 1616 N N . GLN B 1 44 ? 14.680 7.854 15.646 1.00 49.27 40 GLN B N 1
ATOM 1617 C CA . GLN B 1 44 ? 15.027 9.250 15.418 1.00 49.36 40 GLN B CA 1
ATOM 1618 C C . GLN B 1 44 ? 15.716 9.862 16.634 1.00 45.44 40 GLN B C 1
ATOM 1619 O O . GLN B 1 44 ? 16.741 10.526 16.496 1.00 43.77 40 GLN B O 1
ATOM 1625 N N . ARG B 1 45 ? 15.15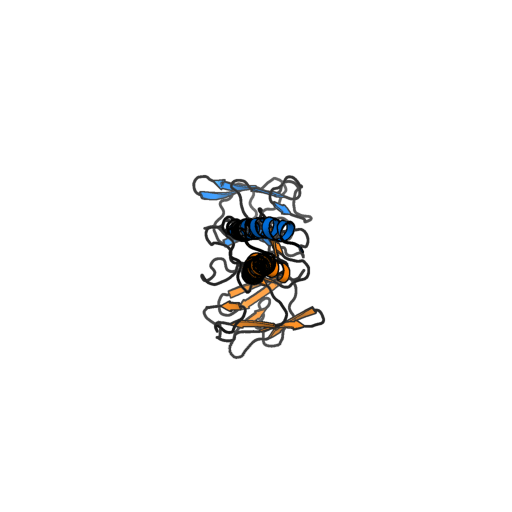2 9.644 17.819 1.00 42.43 41 ARG B N 1
ATOM 1626 C CA . ARG B 1 45 ? 15.766 10.125 19.051 1.00 41.06 41 ARG B CA 1
ATOM 1627 C C . ARG B 1 45 ? 17.203 9.608 19.177 1.00 42.17 41 ARG B C 1
ATOM 1628 O O . ARG B 1 45 ? 18.138 10.375 19.446 1.00 44.32 41 ARG B O 1
ATOM 1630 N N . GLN B 1 46 ? 17.380 8.311 18.948 1.00 40.55 42 GLN B N 1
ATOM 1631 C CA . GLN B 1 46 ? 18.709 7.709 19.002 1.00 39.36 42 GLN B CA 1
ATOM 1632 C C . GLN B 1 46 ? 19.667 8.366 18.022 1.00 37.13 42 GLN B C 1
ATOM 1633 O O . GLN B 1 46 ? 20.787 8.753 18.390 1.00 36.52 42 GLN B O 1
ATOM 1639 N N . LEU B 1 47 ? 19.234 8.478 16.769 1.00 34.65 43 LEU B N 1
ATOM 1640 C CA . LEU B 1 47 ? 20.113 9.005 15.726 1.00 35.08 43 LEU B CA 1
ATOM 1641 C C . LEU B 1 47 ? 20.483 10.455 16.004 1.00 33.10 43 LEU B C 1
ATOM 1642 O O . LEU B 1 47 ? 21.609 10.869 15.761 1.00 33.15 43 LEU B O 1
ATOM 1647 N N . GLU B 1 48 ? 19.530 11.221 16.525 1.00 33.22 44 GLU B N 1
ATOM 1648 C CA . GLU B 1 48 ? 19.779 12.616 16.839 1.00 33.78 44 GLU B CA 1
ATOM 1649 C C . GLU B 1 48 ? 20.781 12.711 17.980 1.00 35.59 44 GLU B C 1
ATOM 1650 O O . GLU B 1 48 ? 21.713 13.518 17.921 1.00 36.55 44 GLU B O 1
ATOM 1656 N N . SER B 1 49 ? 20.600 11.877 19.004 1.00 33.41 45 SER B N 1
ATOM 1657 C CA . SER B 1 49 ? 21.529 11.850 20.122 1.00 34.75 45 SER B CA 1
ATOM 1658 C C . SER B 1 49 ? 22.940 11.503 19.650 1.00 33.00 45 SER B C 1
ATOM 1659 O O . SER B 1 49 ? 23.926 12.030 20.176 1.00 35.21 45 SER B O 1
ATOM 1662 N N . MET B 1 50 ? 23.039 10.613 18.663 1.00 25.83 46 MET B N 1
ATOM 1663 C CA . MET B 1 50 ? 24.365 10.196 18.186 1.00 26.85 46 MET B CA 1
ATOM 1664 C C . MET B 1 50 ? 24.905 11.099 17.091 1.00 27.68 46 MET B C 1
ATOM 1665 O O . MET B 1 50 ? 26.067 10.952 16.664 1.00 27.34 46 MET B O 1
ATOM 1670 N N . GLY B 1 51 ? 24.073 12.032 16.635 1.00 25.27 47 GLY B N 1
ATOM 1671 C CA . GLY B 1 51 ? 24.473 12.970 15.595 1.00 24.96 47 GLY B CA 1
ATOM 1672 C C . GLY B 1 51 ? 24.717 12.287 14.264 1.00 25.46 47 GLY B C 1
ATOM 1673 O O . GLY B 1 51 ? 25.598 12.694 13.483 1.00 22.14 47 GLY B O 1
ATOM 1674 N N . ILE B 1 52 ? 23.940 11.241 13.997 1.00 24.46 48 ILE B N 1
ATOM 1675 C CA . ILE B 1 52 ? 24.174 10.433 12.802 1.00 23.99 48 ILE B CA 1
ATOM 1676 C C . ILE B 1 52 ? 23.027 10.577 11.819 1.00 23.20 48 ILE B C 1
ATOM 1677 O O . ILE B 1 52 ? 21.861 10.438 12.180 1.00 24.58 48 ILE B O 1
ATOM 1682 N N . SER B 1 53 ? 23.376 10.881 10.573 1.00 22.20 49 SER B N 1
ATOM 1683 C CA . SER B 1 53 ? 22.401 11.001 9.505 1.00 21.59 49 SER B CA 1
ATOM 1684 C C . SER B 1 53 ? 22.547 9.849 8.516 1.00 22.79 49 SER B C 1
ATOM 1685 O O . SER B 1 53 ? 23.616 9.649 7.928 1.00 23.74 49 SER B O 1
ATOM 1688 N N . LEU B 1 54 ? 21.470 9.090 8.327 1.00 25.16 50 LEU B N 1
ATOM 1689 C CA . LEU B 1 54 ? 21.515 7.915 7.465 1.00 28.39 50 LEU B CA 1
ATOM 1690 C C . LEU B 1 54 ? 20.964 8.251 6.091 1.00 29.88 50 LEU B C 1
ATOM 1691 O O . LEU B 1 54 ? 19.764 8.416 5.919 1.00 35.61 50 LEU B O 1
ATOM 1696 N N . GLU B 1 55 ? 21.861 8.357 5.120 1.00 26.64 51 GLU B N 1
ATOM 1697 C CA . GLU B 1 55 ? 21.522 8.774 3.767 1.00 31.31 51 GLU B CA 1
ATOM 1698 C C . GLU B 1 55 ? 21.503 7.602 2.805 1.00 31.85 51 GLU B C 1
ATOM 1699 O O . GLU B 1 55 ? 22.113 6.560 3.051 1.00 32.95 51 GLU B O 1
ATOM 1705 N N . THR B 1 56 ? 20.831 7.807 1.684 1.00 31.35 52 THR B N 1
ATOM 1706 C CA . THR B 1 56 ? 20.766 6.825 0.621 1.00 35.80 52 THR B CA 1
ATOM 1707 C C . THR B 1 56 ? 22.160 6.403 0.177 1.00 34.45 52 THR B C 1
ATOM 1708 O O . THR B 1 56 ? 22.415 5.232 -0.108 1.00 32.16 52 THR B O 1
ATOM 1712 N N . SER B 1 57 ? 23.070 7.365 0.131 1.00 32.14 53 SER B N 1
ATOM 1713 C CA . SER B 1 57 ? 24.389 7.071 -0.401 1.00 33.26 53 SER B CA 1
ATOM 1714 C C . SER B 1 57 ? 25.396 6.715 0.688 1.00 26.33 53 SER B C 1
ATOM 1715 O O . SER B 1 57 ? 26.561 6.410 0.372 1.00 25.83 53 SER B O 1
ATOM 1718 N N . GLY B 1 58 ? 24.968 6.737 1.956 1.00 23.67 54 GLY B N 1
ATOM 1719 C CA . GLY B 1 58 ? 25.895 6.387 3.028 1.00 20.87 54 GLY B CA 1
ATOM 1720 C C . GLY B 1 58 ? 25.596 6.986 4.389 1.00 22.42 54 GLY B C 1
ATOM 1721 O O . GLY B 1 58 ? 24.461 7.374 4.666 1.00 26.26 54 GLY B O 1
ATOM 1722 N N . ILE B 1 59 ? 26.621 7.062 5.238 1.00 18.90 55 ILE B N 1
ATOM 1723 C CA . ILE B 1 59 ? 26.460 7.502 6.624 1.00 19.71 55 ILE B CA 1
ATOM 1724 C C . ILE B 1 59 ? 27.213 8.801 6.920 1.00 19.33 55 ILE B C 1
ATOM 1725 O O . ILE B 1 59 ? 28.436 8.896 6.714 1.00 20.10 55 ILE B O 1
ATOM 1730 N N . LYS B 1 60 ? 26.479 9.805 7.391 1.00 18.21 56 LYS B N 1
ATOM 1731 C CA . LYS B 1 60 ? 27.082 11.065 7.799 1.00 19.49 56 LYS B CA 1
ATOM 1732 C C . LYS B 1 60 ? 27.149 11.126 9.324 1.00 20.25 56 LYS B C 1
ATOM 1733 O O . LYS B 1 60 ? 26.187 10.758 9.998 1.00 22.19 56 LYS B O 1
ATOM 1739 N N . VAL B 1 61 ? 28.273 11.581 9.878 1.00 21.07 57 VAL B N 1
ATOM 1740 C CA . VAL B 1 61 ? 28.351 11.765 11.328 1.00 21.80 57 VAL B CA 1
ATOM 1741 C C . VAL B 1 61 ? 28.603 13.229 11.665 1.00 24.60 57 VAL B C 1
ATOM 1742 O O . VAL B 1 61 ? 29.113 13.991 10.841 1.00 25.05 57 VAL B O 1
ATOM 1746 N N . GLY B 1 62 ? 28.232 13.623 12.878 1.00 24.63 58 GLY B N 1
ATOM 1747 C CA . GLY B 1 62 ? 28.275 15.020 13.266 1.00 27.95 58 GLY B CA 1
ATOM 1748 C C . GLY B 1 62 ? 29.674 15.551 13.485 1.00 31.81 58 GLY B C 1
ATOM 1749 O O . GLY B 1 62 ? 30.545 14.845 13.977 1.00 32.74 58 GLY B O 1
ATOM 1750 N N . ASP B 1 63 ? 29.863 16.818 13.136 1.00 36.95 59 ASP B N 1
ATOM 1751 C CA . ASP B 1 63 ? 31.149 17.502 13.222 1.00 43.30 59 ASP B CA 1
ATOM 1752 C C . ASP B 1 63 ? 31.616 17.714 14.659 1.00 42.84 59 ASP B C 1
ATOM 1753 O O . ASP B 1 63 ? 32.792 17.992 14.909 1.00 46.33 59 ASP B O 1
ATOM 1758 N N . ASP B 1 64 ? 30.686 17.588 15.598 1.00 41.14 60 ASP B N 1
ATOM 1759 C CA . ASP B 1 64 ? 30.911 17.995 16.981 1.00 41.20 60 ASP B CA 1
ATOM 1760 C C . ASP B 1 64 ? 30.859 16.861 18.010 1.00 37.56 60 ASP B C 1
ATOM 1761 O O . ASP B 1 64 ? 30.986 17.124 19.203 1.00 35.99 60 ASP B O 1
ATOM 1766 N N . LYS B 1 65 ? 30.671 15.620 17.559 1.00 34.26 61 LYS B N 1
ATOM 1767 C CA . LYS B 1 65 ? 30.523 14.462 18.460 1.00 34.31 61 LYS B CA 1
ATOM 1768 C C . LYS B 1 65 ? 31.693 13.496 18.325 1.00 32.19 61 LYS B C 1
ATOM 1769 O O . LYS B 1 65 ? 32.427 13.611 17.334 1.00 33.78 61 LYS B O 1
ATOM 1775 N N . CYS B 1 66 ? 31.905 12.549 19.260 1.00 27.77 62 CYS B N 1
ATOM 1776 C CA A CYS B 1 66 ? 33.101 11.716 19.129 0.51 27.52 62 CYS B CA 1
ATOM 1777 C CA B CYS B 1 66 ? 33.095 11.731 19.108 0.49 26.85 62 CYS B CA 1
ATOM 1778 C C . CYS B 1 66 ? 32.721 10.325 18.667 1.00 25.25 62 CYS B C 1
ATOM 1779 O O . CYS B 1 66 ? 31.758 9.775 19.151 1.00 26.36 62 CYS B O 1
ATOM 1784 N N . TYR B 1 67 ? 33.476 9.767 17.715 1.00 24.52 63 TYR B N 1
ATOM 1785 C CA . TYR B 1 67 ? 33.169 8.423 17.210 1.00 22.51 63 TYR B CA 1
ATOM 1786 C C . TYR B 1 67 ? 34.395 7.534 17.154 1.00 21.36 63 TYR B C 1
ATOM 1787 O O . TYR B 1 67 ? 35.501 8.018 16.955 1.00 23.12 63 TYR B O 1
ATOM 1796 N N . LEU B 1 68 ? 34.195 6.236 17.330 1.00 19.85 64 LEU B N 1
ATOM 1797 C CA . LEU B 1 68 ? 35.231 5.244 17.046 1.00 19.30 64 LEU B CA 1
ATOM 1798 C C . LEU B 1 68 ? 34.840 4.498 15.780 1.00 21.27 64 LEU B C 1
ATOM 1799 O O . LEU B 1 68 ? 33.719 4.022 15.650 1.00 22.85 64 LEU B O 1
ATOM 1804 N N . VAL B 1 69 ? 35.769 4.409 14.843 1.00 19.94 65 VAL B N 1
ATOM 1805 C CA . VAL B 1 69 ? 35.519 3.745 13.578 1.00 19.83 65 VAL B CA 1
ATOM 1806 C C . VAL B 1 69 ? 36.295 2.437 13.560 1.00 19.64 65 VAL B C 1
ATOM 1807 O O . VAL B 1 69 ? 37.509 2.417 13.763 1.00 20.48 65 VAL B O 1
ATOM 1811 N N . ASN B 1 70 ? 35.577 1.347 13.336 1.00 18.23 66 ASN B N 1
ATOM 1812 C CA . ASN B 1 70 ? 36.164 0.019 13.323 1.00 20.03 66 ASN B CA 1
ATOM 1813 C C . ASN B 1 70 ? 37.045 -0.179 12.093 1.00 20.76 66 ASN B C 1
ATOM 1814 O O . ASN B 1 70 ? 36.556 -0.166 10.962 1.00 24.36 66 ASN B O 1
ATOM 1819 N N . LEU B 1 71 ? 38.336 -0.381 12.311 1.00 19.03 67 LEU B N 1
ATOM 1820 C CA . LEU B 1 71 ? 39.265 -0.600 11.189 1.00 21.96 67 LEU B CA 1
ATOM 1821 C C . LEU B 1 71 ? 39.515 -2.062 10.853 1.00 26.26 67 LEU B C 1
ATOM 1822 O O . LEU B 1 71 ? 40.254 -2.368 9.912 1.00 29.52 67 LEU B O 1
ATOM 1827 N N . ASN B 1 72 ? 38.926 -2.976 11.606 1.00 27.78 68 ASN B N 1
ATOM 1828 C CA A ASN B 1 72 ? 39.153 -4.398 11.362 0.56 28.65 68 ASN B CA 1
ATOM 1829 C CA B ASN B 1 72 ? 39.164 -4.390 11.352 0.44 28.31 68 ASN B CA 1
ATOM 1830 C C . ASN B 1 72 ? 38.397 -4.861 10.127 1.00 29.04 68 ASN B C 1
ATOM 1831 O O . ASN B 1 72 ? 37.191 -4.681 10.041 1.00 30.05 68 ASN B O 1
ATOM 1840 N N . ALA B 1 73 ? 39.120 -5.450 9.175 1.00 32.07 69 ALA B N 1
ATOM 1841 C CA . ALA B 1 73 ? 38.517 -5.927 7.941 1.00 31.78 69 ALA B CA 1
ATOM 1842 C C . ALA B 1 73 ? 37.625 -7.126 8.224 1.00 35.78 69 ALA B C 1
ATOM 1843 O O . ALA B 1 73 ? 36.642 -7.344 7.527 1.00 39.44 69 ALA B O 1
ATOM 1845 N N . ASP B 1 74 ? 37.941 -7.878 9.275 1.00 32.69 70 ASP B N 1
ATOM 1846 C CA . ASP B 1 74 ? 37.146 -9.052 9.630 1.00 37.15 70 ASP B CA 1
ATOM 1847 C C . ASP B 1 74 ? 36.693 -9.017 11.101 1.00 35.48 70 ASP B C 1
ATOM 1848 O O . ASP B 1 74 ? 37.132 -9.834 11.918 1.00 34.90 70 ASP B O 1
ATOM 1853 N N . PRO B 1 75 ? 35.801 -8.072 11.438 1.00 35.84 71 PRO B N 1
ATOM 1854 C CA . PRO B 1 75 ? 35.353 -7.916 12.829 1.00 36.96 71 PRO B CA 1
ATOM 1855 C C . PRO B 1 75 ? 34.495 -9.083 13.310 1.00 37.30 71 PRO B C 1
ATOM 1856 O O . PRO B 1 75 ? 33.858 -9.750 12.497 1.00 37.07 71 PRO B O 1
ATOM 1860 N N . ALA B 1 76 ? 34.486 -9.322 14.616 1.00 37.80 72 ALA B N 1
ATOM 1861 C CA . ALA B 1 76 ? 33.594 -10.323 15.198 1.00 35.98 72 ALA B CA 1
ATOM 1862 C C . ALA B 1 76 ? 32.142 -9.938 14.938 1.00 35.09 72 ALA B C 1
ATOM 1863 O O . ALA B 1 76 ? 31.828 -8.769 14.721 1.00 33.74 72 ALA B O 1
ATOM 1865 N N . LEU B 1 77 ? 31.268 -10.935 14.983 1.00 34.51 73 LEU B N 1
ATOM 1866 C CA . LEU B 1 77 ? 29.887 -10.780 14.581 1.00 36.23 73 LEU B CA 1
ATOM 1867 C C . LEU B 1 77 ? 29.162 -9.683 15.370 1.00 30.75 73 LEU B C 1
ATOM 1868 O O . LEU B 1 77 ? 28.250 -9.042 14.844 1.00 29.65 73 LEU B O 1
ATOM 1873 N N . ASN B 1 78 ? 29.578 -9.440 16.611 1.00 27.19 74 ASN B N 1
ATOM 1874 C CA . ASN B 1 78 ? 28.858 -8.493 17.451 1.00 25.84 74 ASN B CA 1
ATOM 1875 C C . ASN B 1 78 ? 29.248 -7.032 17.261 1.00 24.50 74 ASN B C 1
ATOM 1876 O O . ASN B 1 78 ? 28.538 -6.144 17.729 1.00 27.44 74 ASN B O 1
ATOM 1881 N N . GLU B 1 79 ? 30.380 -6.784 16.600 1.00 24.23 75 GLU B N 1
ATOM 1882 C CA . GLU B 1 79 ? 30.964 -5.446 16.585 1.00 23.66 75 GLU B CA 1
ATOM 1883 C C . GLU B 1 79 ? 30.240 -4.483 15.660 1.00 23.21 75 GLU B C 1
ATOM 1884 O O . GLU B 1 79 ? 29.657 -4.880 14.645 1.00 25.43 75 GLU B O 1
ATOM 1890 N N . LEU B 1 80 ? 30.283 -3.208 16.028 1.00 19.07 76 LEU B N 1
ATOM 1891 C CA . LEU B 1 80 ? 29.713 -2.154 15.208 1.00 19.98 76 LEU B CA 1
ATOM 1892 C C . LEU B 1 80 ? 30.779 -1.594 14.270 1.00 21.01 76 LEU B C 1
ATOM 1893 O O . LEU B 1 80 ? 31.978 -1.796 14.492 1.00 21.42 76 LEU B O 1
ATOM 1898 N N . LEU B 1 81 ? 30.348 -0.899 13.221 1.00 18.12 77 LEU B N 1
ATOM 1899 C CA . LEU B 1 81 ? 31.279 -0.187 12.351 1.00 18.08 77 LEU B CA 1
ATOM 1900 C C . LEU B 1 81 ? 31.617 1.182 12.953 1.00 18.30 77 LEU B C 1
ATOM 1901 O O . LEU B 1 81 ? 32.768 1.640 12.922 1.00 18.82 77 LEU B O 1
ATOM 1906 N N . VAL B 1 82 ? 30.601 1.835 13.508 1.00 17.57 78 VAL B N 1
ATOM 1907 C CA . VAL B 1 82 ? 30.767 3.154 14.097 1.00 18.09 78 VAL B CA 1
ATOM 1908 C C . VAL B 1 82 ? 30.195 3.125 15.500 1.00 20.49 78 VAL B C 1
ATOM 1909 O O . VAL B 1 82 ? 29.049 2.724 15.686 1.00 23.41 78 VAL B O 1
ATOM 1913 N N . TYR B 1 83 ? 31.014 3.513 16.479 1.00 19.11 79 TYR B N 1
ATOM 1914 C CA . TYR B 1 83 ? 30.588 3.647 17.864 1.00 20.57 79 TYR B CA 1
ATOM 1915 C C . TYR B 1 83 ? 30.504 5.124 18.217 1.00 22.35 79 TYR B C 1
ATOM 1916 O O . TYR B 1 83 ? 31.409 5.897 17.915 1.00 22.46 79 TYR B O 1
ATOM 1925 N N . TYR B 1 84 ? 29.429 5.510 18.883 1.00 21.89 80 TYR B N 1
ATOM 1926 C CA . TYR B 1 84 ? 29.276 6.876 19.353 1.00 23.21 80 TYR B CA 1
ATOM 1927 C C . TYR B 1 84 ? 29.814 7.002 20.775 1.00 26.11 80 TYR B C 1
ATOM 1928 O O . TYR B 1 84 ? 29.526 6.171 21.641 1.00 27.41 80 TYR B O 1
ATOM 1937 N N . LEU B 1 85 ? 30.614 8.043 20.981 1.00 25.76 81 LEU B N 1
ATOM 1938 C CA . LEU B 1 85 ? 31.188 8.408 22.257 1.00 30.70 81 LEU B CA 1
ATOM 1939 C C . LEU B 1 85 ? 30.612 9.731 22.735 1.00 36.65 81 LEU B C 1
ATOM 1940 O O . LEU B 1 85 ? 30.792 10.855 22.099 1.00 46.78 81 LEU B O 1
ATOM 1945 N N . LYS B 1 86 ? 29.845 9.476 23.792 1.00 36.21 82 LYS B N 1
ATOM 1946 C CA . LYS B 1 86 ? 29.370 10.373 24.830 1.00 40.48 82 LYS B CA 1
ATOM 1947 C C . LYS B 1 86 ? 30.422 10.404 25.939 1.00 42.17 82 LYS B C 1
ATOM 1948 O O . LYS B 1 86 ? 31.560 9.964 25.736 1.00 47.20 82 LYS B O 1
ATOM 1954 N N . ASP B 1 87 ? 30.048 10.870 27.126 1.00 36.79 83 ASP B N 1
ATOM 1955 C CA . ASP B 1 87 ? 31.068 11.287 28.091 1.00 38.31 83 ASP B CA 1
ATOM 1956 C C . ASP B 1 87 ? 31.876 10.208 28.815 1.00 33.89 83 ASP B C 1
ATOM 1957 O O . ASP B 1 87 ? 33.090 10.332 28.886 1.00 38.93 83 ASP B O 1
ATOM 1962 N N . HIS B 1 88 ? 31.243 9.182 29.363 1.00 30.19 84 HIS B N 1
ATOM 1963 C CA . HIS B 1 88 ? 32.006 8.069 29.930 1.00 28.21 84 HIS B CA 1
ATOM 1964 C C . HIS B 1 88 ? 31.762 6.801 29.123 1.00 27.59 84 HIS B C 1
ATOM 1965 O O . HIS B 1 88 ? 30.614 6.383 28.952 1.00 29.23 84 HIS B O 1
ATOM 1972 N N . THR B 1 89 ? 32.836 6.193 28.615 1.00 25.78 85 THR B N 1
ATOM 1973 C CA . THR B 1 89 ? 32.705 4.968 27.833 1.00 24.58 85 THR B CA 1
ATOM 1974 C C . THR B 1 89 ? 33.558 3.834 28.385 1.00 28.46 85 THR B C 1
ATOM 1975 O O . THR B 1 89 ? 34.784 3.956 28.517 1.00 30.40 85 THR B O 1
ATOM 1979 N N . ARG B 1 90 ? 32.897 2.724 28.686 1.00 26.20 86 ARG B N 1
ATOM 1980 C CA . ARG B 1 90 ? 33.543 1.532 29.203 1.00 27.68 86 ARG B CA 1
ATOM 1981 C C . ARG B 1 90 ? 33.745 0.533 28.070 1.00 27.58 86 ARG B C 1
ATOM 1982 O O . ARG B 1 90 ? 32.787 0.137 27.398 1.00 27.82 86 ARG B O 1
ATOM 1990 N N . VAL B 1 91 ? 34.998 0.152 27.846 1.00 25.55 87 VAL B N 1
ATOM 1991 C CA . VAL B 1 91 ? 35.344 -0.800 26.793 1.00 24.83 87 VAL B CA 1
ATOM 1992 C C . VAL B 1 91 ? 35.851 -2.097 27.404 1.00 24.93 87 VAL B C 1
ATOM 1993 O O . VAL B 1 91 ? 36.738 -2.073 28.260 1.00 26.40 87 VAL B O 1
ATOM 1997 N N . GLY B 1 92 ? 35.310 -3.227 26.964 1.00 24.27 88 GLY B N 1
ATOM 1998 C CA . GLY B 1 92 ? 35.726 -4.504 27.520 1.00 25.27 88 GLY B CA 1
ATOM 1999 C C . GLY B 1 92 ? 34.795 -5.634 27.120 1.00 27.86 88 GLY B C 1
ATOM 2000 O O . GLY B 1 92 ? 33.868 -5.440 26.333 1.00 28.24 88 GLY B O 1
ATOM 2001 N N . ALA B 1 93 ? 35.044 -6.820 27.659 1.00 30.14 89 ALA B N 1
ATOM 2002 C CA . ALA B 1 93 ? 34.277 -7.997 27.278 1.00 29.79 89 ALA B CA 1
ATOM 2003 C C . ALA B 1 93 ? 33.008 -8.178 28.115 1.00 30.70 89 ALA B C 1
ATOM 2004 O O . ALA B 1 93 ? 32.094 -8.879 27.686 1.00 29.89 89 ALA B O 1
ATOM 2006 N N . ASP B 1 94 ? 32.956 -7.561 29.297 1.00 33.37 90 ASP B N 1
ATOM 2007 C CA . ASP B 1 94 ? 31.798 -7.692 30.191 1.00 37.17 90 ASP B CA 1
ATOM 2008 C C . ASP B 1 94 ? 30.513 -7.127 29.598 1.00 36.23 90 ASP B C 1
ATOM 2009 O O . ASP B 1 94 ? 30.547 -6.205 28.794 1.00 36.59 90 ASP B O 1
ATOM 2014 N N . THR B 1 95 ? 29.377 -7.671 30.022 1.00 38.88 91 THR B N 1
ATOM 2015 C CA A THR B 1 95 ? 28.069 -7.199 29.569 0.38 41.09 91 THR B CA 1
ATOM 2016 C CA B THR B 1 95 ? 28.096 -7.190 29.524 0.62 41.27 91 THR B CA 1
ATOM 2017 C C . THR B 1 95 ? 27.830 -5.759 29.993 1.00 41.82 91 THR B C 1
ATOM 2018 O O . THR B 1 95 ? 27.038 -5.038 29.384 1.00 45.14 91 THR B O 1
ATOM 2025 N N . SER B 1 96 ? 28.509 -5.352 31.057 1.00 38.71 92 SER B N 1
ATOM 2026 C CA . SER B 1 96 ? 28.376 -4.012 31.612 1.00 38.94 92 SER B CA 1
ATOM 2027 C C . SER B 1 96 ? 28.992 -2.928 30.721 1.00 38.26 92 SER B C 1
ATOM 2028 O O . SER B 1 96 ? 28.709 -1.737 30.887 1.00 38.84 92 SER B O 1
ATOM 2031 N N . GLN B 1 97 ? 29.840 -3.345 29.783 1.00 33.90 93 GLN B N 1
ATOM 2032 C CA . GLN B 1 97 ? 30.608 -2.406 28.970 1.00 29.48 93 GLN B CA 1
ATOM 2033 C C . GLN B 1 97 ? 29.791 -1.770 27.855 1.00 29.87 93 GLN B C 1
ATOM 2034 O O . GLN B 1 97 ? 28.891 -2.402 27.292 1.00 31.53 93 GLN B O 1
ATOM 2040 N N . ASP B 1 98 ? 30.123 -0.522 27.527 1.00 29.59 94 ASP B N 1
ATOM 2041 C CA . ASP B 1 98 ? 29.426 0.220 26.474 1.00 29.33 94 ASP B CA 1
ATOM 2042 C C . ASP B 1 98 ? 29.856 -0.262 25.093 1.00 27.99 94 ASP B C 1
ATOM 2043 O O . ASP B 1 98 ? 29.045 -0.377 24.164 1.00 28.27 94 ASP B O 1
ATOM 2048 N N . ILE B 1 99 ? 31.153 -0.534 24.974 1.00 24.19 95 ILE B N 1
ATOM 2049 C CA . ILE B 1 99 ? 31.721 -1.100 23.764 1.00 25.40 95 ILE B CA 1
ATOM 2050 C C . ILE B 1 99 ? 32.212 -2.498 24.110 1.00 26.55 95 ILE B C 1
ATOM 2051 O O . ILE B 1 99 ? 33.281 -2.679 24.706 1.00 27.62 95 ILE B O 1
ATOM 2056 N N . GLN B 1 100 ? 31.391 -3.485 23.781 1.00 25.22 96 GLN B N 1
ATOM 2057 C CA . GLN B 1 100 ? 31.694 -4.850 24.163 1.00 26.06 96 GLN B CA 1
ATOM 2058 C C . GLN B 1 100 ? 32.492 -5.555 23.076 1.00 25.76 96 GLN B C 1
ATOM 2059 O O . GLN B 1 100 ? 32.013 -5.749 21.953 1.00 23.66 96 GLN B O 1
ATOM 2065 N N . LEU B 1 101 ? 33.715 -5.940 23.422 1.00 25.72 97 LEU B N 1
ATOM 2066 C CA . LEU B 1 101 ? 34.596 -6.602 22.478 1.00 25.52 97 LEU B CA 1
ATOM 2067 C C . LEU B 1 101 ? 35.028 -7.956 22.994 1.00 28.11 97 LEU B C 1
ATOM 2068 O O . LEU B 1 101 ? 35.376 -8.105 24.166 1.00 30.63 97 LEU B O 1
ATOM 2073 N N . PHE B 1 102 ? 34.990 -8.944 22.113 1.00 29.03 98 PHE B N 1
ATOM 2074 C CA . PHE B 1 102 ? 35.507 -10.257 22.431 1.00 31.40 98 PHE B CA 1
ATOM 2075 C C . PHE B 1 102 ? 36.719 -10.525 21.553 1.00 36.15 98 PHE B C 1
ATOM 2076 O O . PHE B 1 102 ? 36.619 -10.646 20.328 1.00 37.53 98 PHE B O 1
ATOM 2084 N N . GLY B 1 103 ? 37.873 -10.594 22.188 1.00 38.27 99 GLY B N 1
ATOM 2085 C CA . GLY B 1 103 ? 39.094 -10.861 21.462 1.00 42.27 99 GLY B CA 1
ATOM 2086 C C . GLY B 1 103 ? 40.211 -11.304 22.378 1.00 43.88 99 GLY B C 1
ATOM 2087 O O . GLY B 1 103 ? 40.152 -11.109 23.598 1.00 44.25 99 GLY B O 1
ATOM 2088 N N . ILE B 1 104 ? 41.223 -11.921 21.779 1.00 43.08 100 ILE B N 1
ATOM 2089 C CA . ILE B 1 104 ? 42.451 -12.226 22.486 1.00 42.72 100 ILE B CA 1
ATOM 2090 C C . ILE B 1 104 ? 43.030 -10.933 23.035 1.00 40.53 100 ILE B C 1
ATOM 2091 O O . ILE B 1 104 ? 43.263 -9.976 22.288 1.00 39.69 100 ILE B O 1
ATOM 2096 N N . GLY B 1 105 ? 43.226 -10.901 24.349 1.00 37.07 101 GLY B N 1
ATOM 2097 C CA . GLY B 1 105 ? 43.884 -9.783 24.993 1.00 36.34 101 GLY B CA 1
ATOM 2098 C C . GLY B 1 105 ? 42.918 -8.755 25.541 1.00 36.03 101 GLY B C 1
ATOM 2099 O O . GLY B 1 105 ? 43.333 -7.800 26.197 1.00 36.86 101 GLY B O 1
ATOM 2100 N N . ILE B 1 106 ? 41.627 -8.943 25.274 1.00 39.03 102 ILE B N 1
ATOM 2101 C CA . ILE B 1 106 ? 40.610 -8.023 25.769 1.00 38.41 102 ILE B CA 1
ATOM 2102 C C . ILE B 1 106 ? 40.096 -8.467 27.122 1.00 38.17 102 ILE B C 1
ATOM 2103 O O . ILE B 1 106 ? 39.534 -9.560 27.256 1.00 38.93 102 ILE B O 1
ATOM 2108 N N . GLN B 1 107 ? 40.271 -7.610 28.121 1.00 37.72 103 GLN B N 1
ATOM 2109 C CA . GLN B 1 107 ? 39.830 -7.920 29.475 1.00 38.84 103 GLN B CA 1
ATOM 2110 C C . GLN B 1 107 ? 38.352 -7.601 29.671 1.00 39.09 103 GLN B C 1
ATOM 2111 O O . GLN B 1 107 ? 37.790 -6.767 28.946 1.00 37.92 103 GLN B O 1
ATOM 2117 N N . PRO B 1 108 ? 37.712 -8.277 30.644 1.00 41.14 104 PRO B N 1
ATOM 2118 C CA . PRO B 1 108 ? 36.321 -7.988 31.021 1.00 41.43 104 PRO B CA 1
ATOM 2119 C C . PRO B 1 108 ? 36.068 -6.490 31.157 1.00 38.81 104 PRO B C 1
ATOM 2120 O O . PRO B 1 108 ? 35.064 -5.971 30.656 1.00 39.06 104 PRO B O 1
ATOM 2124 N N . GLU B 1 109 ? 36.993 -5.805 31.821 1.00 38.71 105 GLU B N 1
ATOM 2125 C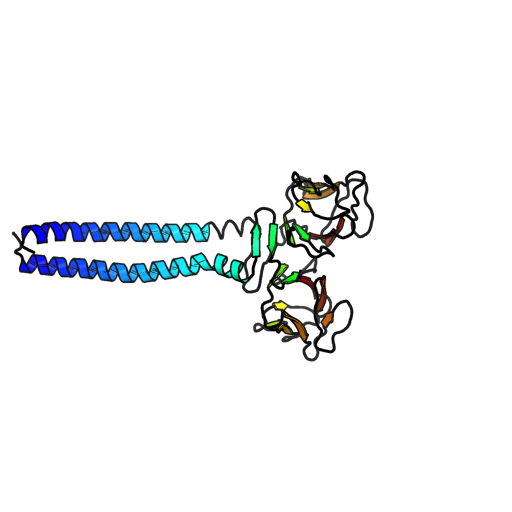 CA . GLU B 1 109 ? 37.007 -4.349 31.843 1.00 38.87 105 GLU B CA 1
ATOM 2126 C C . GLU B 1 109 ? 38.357 -3.897 31.321 1.00 36.24 105 GLU B C 1
ATOM 2127 O O . GLU B 1 109 ? 39.375 -4.012 32.019 1.00 37.08 105 GLU B O 1
ATOM 2133 N N . HIS B 1 110 ? 38.369 -3.400 30.084 1.00 32.34 106 HIS B N 1
ATOM 2134 C CA . HIS B 1 110 ? 39.631 -3.222 29.360 1.00 30.47 106 HIS B CA 1
ATOM 2135 C C . HIS B 1 110 ? 40.170 -1.797 29.362 1.00 29.51 106 HIS B C 1
ATOM 2136 O O . HIS B 1 110 ? 41.364 -1.567 29.598 1.00 30.49 106 HIS B O 1
ATOM 2143 N N . CYS B 1 111 ? 39.305 -0.839 29.073 1.00 25.91 107 CYS B N 1
ATOM 2144 C CA A CYS B 1 111 ? 39.731 0.547 29.211 0.78 25.79 107 CYS B CA 1
ATOM 2145 C CA B CYS B 1 111 ? 39.696 0.551 28.952 0.22 26.45 107 CYS B CA 1
ATOM 2146 C C . CYS B 1 111 ? 38.538 1.483 29.313 1.00 25.86 107 CYS B C 1
ATOM 2147 O O . CYS B 1 111 ? 37.381 1.061 29.276 1.00 28.64 107 CYS B O 1
ATOM 2152 N N . GLU B 1 112 ? 38.842 2.747 29.579 1.00 26.64 108 GLU B N 1
ATOM 2153 C CA . GLU B 1 112 ? 37.819 3.775 29.685 1.00 29.86 108 GLU B CA 1
ATOM 2154 C C . GLU B 1 112 ? 38.177 4.945 28.791 1.00 29.85 108 GLU B C 1
ATOM 2155 O O . GLU B 1 112 ? 39.344 5.314 28.683 1.00 32.68 108 GLU B O 1
ATOM 2161 N N . ILE B 1 113 ? 37.185 5.504 28.107 1.00 27.95 109 ILE B N 1
ATOM 2162 C CA . ILE B 1 113 ? 37.391 6.728 27.353 1.00 27.15 109 ILE B CA 1
ATOM 2163 C C . ILE B 1 113 ? 36.470 7.791 27.923 1.00 28.34 109 ILE B C 1
ATOM 2164 O O . ILE B 1 113 ? 35.267 7.564 28.064 1.00 30.59 109 ILE B O 1
ATOM 2169 N N . ASP B 1 114 ? 37.038 8.941 28.272 1.00 28.18 110 ASP B N 1
ATOM 2170 C CA . ASP B 1 114 ? 36.270 10.005 28.9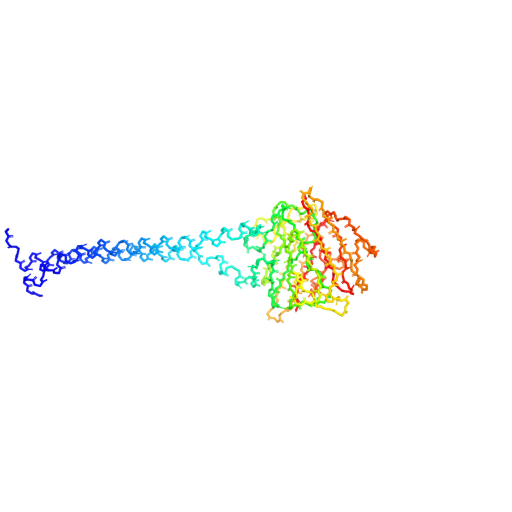03 1.00 27.63 110 ASP B CA 1
ATOM 2171 C C . ASP B 1 114 ? 36.276 11.309 28.117 1.00 28.46 110 ASP B C 1
ATOM 2172 O O . ASP B 1 114 ? 37.312 11.731 27.606 1.00 30.68 110 ASP B O 1
ATOM 2177 N N . ILE B 1 115 ? 35.107 11.938 28.015 1.00 27.80 111 ILE B N 1
ATOM 2178 C CA . ILE B 1 115 ? 35.014 13.282 27.452 1.00 29.62 111 ILE B CA 1
ATOM 2179 C C . ILE B 1 115 ? 34.681 14.288 28.558 1.00 32.17 111 ILE B C 1
ATOM 2180 O O . ILE B 1 115 ? 33.588 14.268 29.138 1.00 33.22 111 ILE B O 1
ATOM 2185 N N . ALA B 1 116 ? 35.645 15.155 28.857 1.00 33.65 112 ALA B N 1
ATOM 2186 C CA . ALA B 1 116 ? 35.512 16.122 29.943 1.00 37.91 112 ALA B CA 1
ATOM 2187 C C . ALA B 1 116 ? 34.607 17.277 29.543 1.00 41.61 112 ALA B C 1
ATOM 2188 O O . ALA B 1 116 ? 34.338 17.492 28.359 1.00 41.26 112 ALA B O 1
ATOM 2190 N N . ALA B 1 117 ? 34.144 18.023 30.540 1.00 45.48 113 ALA B N 1
ATOM 2191 C CA . ALA B 1 117 ? 33.251 19.148 30.297 1.00 50.47 113 ALA B CA 1
ATOM 2192 C C . ALA B 1 117 ? 33.878 20.185 29.353 1.00 52.59 113 ALA B C 1
ATOM 2193 O O . ALA B 1 117 ? 33.166 20.885 28.635 1.00 54.78 113 ALA B O 1
ATOM 2195 N N . ASP B 1 118 ? 35.204 20.268 29.334 1.00 52.65 114 ASP B N 1
ATOM 2196 C CA . ASP B 1 118 ? 35.870 21.234 28.462 1.00 53.47 114 ASP B CA 1
ATOM 2197 C C . ASP B 1 118 ? 36.241 20.653 27.092 1.00 52.08 114 ASP B C 1
ATOM 2198 O O . ASP B 1 118 ? 36.950 21.295 26.316 1.00 51.77 114 ASP B O 1
ATOM 2203 N N . GLY B 1 119 ? 35.770 19.441 26.803 1.00 48.44 115 GLY B N 1
ATOM 2204 C CA . GLY B 1 119 ? 35.984 18.833 25.500 1.00 45.65 115 GLY B CA 1
ATOM 2205 C C . GLY B 1 119 ? 37.158 17.872 25.413 1.00 42.63 115 GLY B C 1
ATOM 2206 O O . GLY B 1 119 ? 37.217 17.050 24.497 1.00 40.55 115 GLY B O 1
ATOM 2207 N N . ASP B 1 120 ? 38.096 17.979 26.352 1.00 43.37 116 ASP B N 1
ATOM 2208 C CA . ASP B 1 120 ? 39.248 17.076 26.409 1.00 43.95 116 ASP B CA 1
ATOM 2209 C C . ASP B 1 120 ? 38.824 15.612 26.398 1.00 38.80 116 ASP B C 1
ATOM 2210 O O . ASP B 1 120 ? 37.990 15.189 27.206 1.00 39.19 116 ASP B O 1
ATOM 2215 N N . ILE B 1 121 ? 39.395 14.835 25.483 1.00 34.86 117 ILE B N 1
ATOM 2216 C CA . ILE B 1 121 ? 39.097 13.408 25.414 1.00 31.46 117 ILE B CA 1
ATOM 2217 C C . ILE B 1 121 ? 40.312 12.614 25.849 1.00 29.39 117 ILE B C 1
ATOM 2218 O O . ILE B 1 121 ? 41.422 12.849 25.369 1.00 32.44 117 ILE B O 1
ATOM 2223 N N . THR B 1 122 ? 40.112 11.682 26.769 1.00 29.76 118 THR B N 1
ATOM 2224 C CA . THR B 1 122 ? 41.226 10.905 27.281 1.00 29.35 118 THR B CA 1
ATOM 2225 C C . THR B 1 122 ? 40.900 9.430 27.297 1.00 30.59 118 THR B C 1
ATOM 2226 O O . THR B 1 122 ? 39.743 9.034 27.326 1.00 30.42 118 THR B O 1
ATOM 2230 N N . LEU B 1 123 ? 41.948 8.623 27.286 1.00 30.39 119 LEU B N 1
ATOM 2231 C CA . LEU B 1 123 ? 41.834 7.184 27.391 1.00 30.08 119 LEU B CA 1
ATOM 2232 C C . LEU B 1 123 ? 42.607 6.742 28.620 1.00 29.52 119 LEU B C 1
ATOM 2233 O O . LEU B 1 123 ? 43.774 7.093 28.767 1.00 30.49 119 LEU B O 1
ATOM 2238 N N . THR B 1 124 ? 41.951 5.998 29.507 1.00 28.36 120 THR B N 1
ATOM 2239 C CA . THR B 1 124 ? 42.586 5.456 30.704 1.00 30.32 120 THR B CA 1
ATOM 2240 C C . THR B 1 124 ? 42.583 3.932 30.674 1.00 32.60 120 THR B C 1
ATOM 2241 O O . THR B 1 124 ? 41.527 3.297 30.552 1.00 35.25 120 THR B O 1
ATOM 2245 N N . PRO B 1 125 ? 43.770 3.332 30.772 1.00 34.54 121 PRO B N 1
ATOM 2246 C CA . PRO B 1 125 ? 43.861 1.878 30.686 1.00 34.58 121 PRO B CA 1
ATOM 2247 C C . PRO B 1 125 ? 43.444 1.239 31.998 1.00 37.09 121 PRO B C 1
ATOM 2248 O O . PRO B 1 125 ? 43.437 1.907 33.034 1.00 37.67 121 PRO B O 1
ATOM 2252 N N . LYS B 1 126 ? 43.070 -0.029 31.940 1.00 37.24 122 LYS B N 1
ATOM 2253 C CA . LYS B 1 126 ? 42.685 -0.775 33.126 1.00 36.85 122 LYS B CA 1
ATOM 2254 C C . LYS B 1 126 ? 43.760 -1.809 33.383 1.00 35.92 122 LYS B C 1
ATOM 2255 O O . LYS B 1 126 ? 44.590 -2.067 32.509 1.00 34.98 122 LYS B O 1
ATOM 2261 N N . GLU B 1 127 ? 43.732 -2.397 34.576 1.00 34.64 123 GLU B N 1
ATOM 2262 C CA . GLU B 1 127 ? 44.750 -3.350 35.000 1.00 35.48 123 GLU B CA 1
ATOM 2263 C C . GLU B 1 127 ? 44.802 -4.551 34.054 1.00 34.51 123 GLU B C 1
ATOM 2264 O O . GLU B 1 127 ? 43.759 -5.113 33.680 1.00 33.93 123 GLU B O 1
ATOM 2270 N N . ASN B 1 128 ? 46.020 -4.913 33.659 1.00 34.31 124 ASN B N 1
ATOM 2271 C CA . ASN B 1 128 ? 46.288 -6.086 32.819 1.00 34.12 124 ASN B CA 1
ATOM 2272 C C . ASN B 1 128 ? 45.664 -6.006 31.434 1.00 32.91 124 ASN B C 1
ATOM 2273 O O . ASN B 1 128 ? 45.504 -7.023 30.758 1.00 34.09 124 ASN B O 1
ATOM 2278 N N . ALA B 1 129 ? 45.317 -4.801 31.008 1.00 29.13 125 ALA B N 1
ATOM 2279 C CA . ALA B 1 129 ? 44.659 -4.636 29.715 1.00 32.21 125 ALA B CA 1
ATOM 2280 C C . ALA B 1 129 ? 45.508 -3.797 28.786 1.00 35.67 125 ALA B C 1
ATOM 2281 O O . ALA B 1 129 ? 45.774 -2.628 29.067 1.00 38.54 125 ALA B O 1
ATOM 2283 N N . ARG B 1 130 ? 45.925 -4.395 27.676 1.00 34.52 126 ARG B N 1
ATOM 2284 C CA . ARG B 1 130 ? 46.828 -3.721 26.755 1.00 36.72 126 ARG B CA 1
ATOM 2285 C C . ARG B 1 130 ? 46.082 -2.796 25.806 1.00 35.21 126 ARG B C 1
ATOM 2286 O O . ARG B 1 130 ? 45.208 -3.226 25.043 1.00 35.27 126 ARG B O 1
ATOM 2294 N N . SER B 1 131 ? 46.438 -1.518 25.870 1.00 34.47 127 SER B N 1
ATOM 2295 C CA . SER B 1 131 ? 45.948 -0.521 24.928 1.00 32.38 127 SER B CA 1
ATOM 2296 C C . SER B 1 131 ? 47.128 0.203 24.293 1.00 31.35 127 SER B C 1
ATOM 2297 O O . SER B 1 131 ? 48.068 0.580 24.994 1.00 32.64 127 SER B O 1
ATOM 2300 N N . CYS B 1 132 ? 47.078 0.387 22.976 1.00 27.39 128 CYS B N 1
ATOM 2301 C CA . CYS B 1 132 ? 48.069 1.188 22.274 1.00 27.61 128 CYS B CA 1
ATOM 2302 C C . CYS B 1 132 ? 47.403 2.355 21.586 1.00 27.90 128 CYS B C 1
ATOM 2303 O O . CYS B 1 132 ? 46.383 2.185 20.921 1.00 31.43 128 CYS B O 1
ATOM 2306 N N . VAL B 1 133 ? 47.973 3.540 21.745 1.00 29.10 129 VAL B N 1
ATOM 2307 C CA . VAL B 1 133 ? 47.524 4.691 20.979 1.00 27.50 129 VAL B CA 1
ATOM 2308 C C . VAL B 1 133 ? 48.660 5.132 20.069 1.00 25.96 129 VAL B C 1
ATOM 2309 O O . VAL B 1 133 ? 49.757 5.415 20.549 1.00 27.45 129 VAL B O 1
ATOM 2313 N N . ASN B 1 134 ? 48.390 5.177 18.765 1.00 24.37 130 ASN B N 1
ATOM 2314 C CA . ASN B 1 134 ? 49.399 5.533 17.769 1.00 23.26 130 ASN B CA 1
ATOM 2315 C C . ASN B 1 134 ? 50.684 4.756 17.975 1.00 26.37 130 ASN B C 1
ATOM 2316 O O . ASN B 1 134 ? 51.792 5.312 17.877 1.00 29.72 130 ASN B O 1
ATOM 2321 N N . GLY B 1 135 ? 50.531 3.467 18.273 1.00 26.68 131 GLY B N 1
ATOM 2322 C CA . GLY B 1 135 ? 51.662 2.559 18.376 1.00 29.51 131 GLY B CA 1
ATOM 2323 C C . GLY B 1 135 ? 52.395 2.580 19.706 1.00 32.94 131 GLY B C 1
ATOM 2324 O O . GLY B 1 135 ? 53.391 1.873 19.871 1.00 37.28 131 GLY B O 1
ATOM 2325 N N . THR B 1 136 ? 51.919 3.397 20.642 1.00 32.47 132 THR B N 1
ATOM 2326 C CA . THR B 1 136 ? 52.527 3.498 21.971 1.00 36.27 132 THR B CA 1
ATOM 2327 C C . THR B 1 136 ? 51.697 2.766 23.006 1.00 37.60 132 THR B C 1
ATOM 2328 O O . THR B 1 136 ? 50.516 3.047 23.149 1.00 36.45 132 THR B O 1
ATOM 2332 N N . LEU B 1 137 ? 52.320 1.852 23.749 1.00 37.93 133 LEU B N 1
ATOM 2333 C CA . LEU B 1 137 ? 51.621 1.179 24.831 1.00 39.75 133 LEU B CA 1
ATOM 2334 C C . LEU B 1 137 ? 51.226 2.219 25.870 1.00 39.18 133 LEU B C 1
ATOM 2335 O O . LEU B 1 137 ? 52.068 2.969 26.357 1.00 42.69 133 LEU B O 1
ATOM 2340 N N . VAL B 1 138 ? 49.939 2.266 26.192 1.00 36.00 134 VAL B N 1
ATOM 2341 C CA . VAL B 1 138 ? 49.383 3.284 27.084 1.00 37.23 134 VAL B CA 1
ATOM 2342 C C . VAL B 1 138 ? 49.567 2.911 28.553 1.00 41.96 134 VAL B C 1
ATOM 2343 O O . VAL B 1 138 ? 49.080 1.873 28.990 1.00 44.08 134 VAL B O 1
ATOM 2347 N N . CYS B 1 139 ? 50.262 3.766 29.304 1.00 44.89 135 CYS B N 1
ATOM 2348 C CA A CYS B 1 139 ? 50.516 3.534 30.724 0.53 47.92 135 CYS B CA 1
ATOM 2349 C CA B CYS B 1 139 ? 50.506 3.531 30.729 0.47 47.92 135 CYS B CA 1
ATOM 2350 C C . CYS B 1 139 ? 50.056 4.715 31.570 1.00 48.06 135 CYS B C 1
ATOM 2351 O O . CYS B 1 139 ? 50.291 4.766 32.786 1.00 50.75 135 CYS B O 1
ATOM 2356 N N . SER B 1 140 ? 49.420 5.674 30.927 1.00 44.20 136 SER B N 1
ATOM 2357 C CA . SER B 1 140 ? 48.950 6.853 31.620 1.00 46.85 136 SER B CA 1
ATOM 2358 C C . SER B 1 140 ? 47.707 7.296 30.905 1.00 45.80 136 SER B C 1
ATOM 2359 O O . SER B 1 140 ? 47.565 7.036 29.714 1.00 45.08 136 SER B O 1
ATOM 2362 N N . THR B 1 141 ? 46.791 7.917 31.640 1.00 46.18 137 THR B N 1
ATOM 2363 C CA . THR B 1 141 ? 45.689 8.613 31.007 1.00 43.86 137 THR B CA 1
ATOM 2364 C C . THR B 1 141 ? 46.269 9.454 29.876 1.00 43.92 137 THR B C 1
ATOM 2365 O O . THR B 1 141 ? 47.202 10.246 30.073 1.00 45.19 137 THR B O 1
ATOM 2369 N N . THR B 1 142 ? 45.749 9.220 28.681 1.00 40.43 138 THR B N 1
ATOM 2370 C CA . THR B 1 142 ? 46.355 9.719 27.449 1.00 40.72 138 THR B CA 1
ATOM 2371 C C . THR B 1 142 ? 45.339 10.535 26.675 1.00 39.42 138 THR B C 1
ATOM 2372 O O . THR B 1 142 ? 44.253 10.046 26.376 1.00 39.69 138 THR B O 1
ATOM 2376 N N . GLN B 1 143 ? 45.673 11.781 26.366 1.00 39.76 139 GLN B N 1
ATOM 2377 C CA . GLN B 1 143 ? 44.749 12.619 25.615 1.00 40.15 139 GLN B CA 1
ATOM 2378 C C . GLN B 1 143 ? 44.623 12.128 24.175 1.00 37.07 139 GLN B C 1
ATOM 2379 O O . GLN B 1 143 ? 45.633 11.793 23.536 1.00 37.07 139 GLN B O 1
ATOM 2385 N N . LEU B 1 144 ? 43.392 12.077 23.668 1.00 33.60 140 LEU B N 1
ATOM 2386 C CA . LEU B 1 144 ? 43.154 11.631 22.291 1.00 32.34 140 LEU B CA 1
ATOM 2387 C C . LEU B 1 144 ? 42.873 12.789 21.336 1.00 34.58 140 LEU B C 1
ATOM 2388 O O . LEU B 1 144 ? 42.293 13.804 21.724 1.00 36.46 140 LEU B O 1
ATOM 2393 N N . TRP B 1 145 ? 43.270 12.615 20.077 1.00 33.85 141 TRP B N 1
ATOM 2394 C CA . TRP B 1 145 ? 43.044 13.629 19.055 1.00 36.03 141 TRP B CA 1
ATOM 2395 C C . TRP B 1 145 ? 42.498 12.996 17.784 1.00 34.84 141 TRP B C 1
ATOM 2396 O O . TRP B 1 145 ? 42.625 11.788 17.590 1.00 33.29 141 TRP B O 1
ATOM 2407 N N . HIS B 1 146 ? 41.889 13.814 16.928 1.00 32.68 142 HIS B N 1
ATOM 2408 C CA . HIS B 1 146 ? 41.313 13.322 15.685 1.00 33.59 142 HIS B CA 1
ATOM 2409 C C . HIS B 1 146 ? 42.322 12.497 14.907 1.00 30.46 142 HIS B C 1
ATOM 2410 O O . HIS B 1 146 ? 43.452 12.932 14.693 1.00 33.17 142 HIS B O 1
ATOM 2417 N N . GLY B 1 147 ? 41.918 11.303 14.493 1.00 25.38 143 GLY B N 1
ATOM 2418 C CA . GLY B 1 147 ? 42.763 10.481 13.646 1.00 24.15 143 GLY B CA 1
ATOM 2419 C C . GLY B 1 147 ? 43.640 9.521 14.429 1.00 23.93 143 GLY B C 1
ATOM 2420 O O . GLY B 1 147 ? 44.348 8.712 13.837 1.00 23.89 143 GLY B O 1
ATOM 2421 N N . ASP B 1 148 ? 43.609 9.609 15.759 1.00 23.42 144 ASP B N 1
ATOM 2422 C CA . ASP B 1 148 ? 44.371 8.667 16.577 1.00 21.17 144 ASP B CA 1
ATOM 2423 C C . ASP B 1 148 ? 43.939 7.231 16.286 1.00 21.81 144 ASP B C 1
ATOM 2424 O O . ASP B 1 148 ? 42.753 6.954 16.095 1.00 22.83 144 ASP B O 1
ATOM 2429 N N . ARG B 1 149 ? 44.913 6.334 16.210 1.00 21.66 145 ARG B N 1
ATOM 2430 C CA . ARG B 1 149 ? 44.652 4.921 15.989 1.00 22.70 145 ARG B CA 1
ATOM 2431 C C . ARG B 1 149 ? 44.831 4.190 17.315 1.00 24.92 145 ARG B C 1
ATOM 2432 O O . ARG B 1 149 ? 45.869 4.326 17.988 1.00 26.79 145 ARG B O 1
ATOM 2440 N N . ILE B 1 150 ? 43.812 3.425 17.689 1.00 20.78 146 ILE B N 1
ATOM 2441 C CA . ILE B 1 150 ? 43.777 2.707 18.956 1.00 21.43 146 ILE B CA 1
ATOM 2442 C C . ILE B 1 150 ? 43.806 1.211 18.687 1.00 22.36 146 ILE B C 1
ATOM 2443 O O . ILE B 1 150 ? 43.056 0.713 17.852 1.00 28.49 146 ILE B O 1
ATOM 2448 N N . LEU B 1 151 ? 44.685 0.499 19.371 1.00 20.20 147 LEU B N 1
ATOM 2449 C CA . LEU B 1 151 ? 44.731 -0.949 19.280 1.00 21.08 147 LEU B CA 1
ATOM 2450 C C . LEU B 1 151 ? 44.467 -1.558 20.645 1.00 26.21 147 LEU B C 1
ATOM 2451 O O . LEU B 1 151 ? 45.195 -1.295 21.600 1.00 28.75 147 LEU B O 1
ATOM 2456 N N . TRP B 1 152 ? 43.425 -2.373 20.729 1.00 26.17 148 TRP B N 1
ATOM 2457 C CA . TRP B 1 152 ? 43.103 -3.068 21.962 1.00 26.59 148 TRP B CA 1
ATOM 2458 C C . TRP B 1 152 ? 43.389 -4.536 21.769 1.00 31.56 148 TRP B C 1
ATOM 2459 O O . TRP B 1 152 ? 43.067 -5.114 20.714 1.00 34.84 148 TRP B O 1
ATOM 2470 N N . GLY B 1 153 ? 44.011 -5.127 22.787 1.00 32.41 149 GLY B N 1
ATOM 2471 C CA . GLY B 1 153 ? 44.373 -6.521 22.739 1.00 36.10 149 GLY B CA 1
ATOM 2472 C C . GLY B 1 153 ? 45.291 -6.779 21.566 1.00 38.13 149 GLY B C 1
ATOM 2473 O O . GLY B 1 153 ? 46.104 -5.929 21.190 1.00 39.16 149 GLY B O 1
ATOM 2474 N N . ASN B 1 154 ? 45.138 -7.951 20.969 1.00 41.49 150 ASN B N 1
ATOM 2475 C CA . ASN B 1 154 ? 46.050 -8.402 19.932 1.00 44.34 150 ASN B CA 1
ATOM 2476 C C . ASN B 1 154 ? 45.777 -7.792 18.565 1.00 45.59 150 ASN B C 1
ATOM 2477 O O . ASN B 1 154 ? 46.711 -7.519 17.802 1.00 44.48 150 ASN B O 1
ATOM 2482 N N . ASN B 1 155 ? 44.506 -7.561 18.256 1.00 45.79 151 ASN B N 1
ATOM 2483 C CA A ASN B 1 155 ? 44.123 -7.206 16.896 0.42 46.05 151 ASN B CA 1
ATOM 2484 C CA B ASN B 1 155 ? 44.132 -7.180 16.901 0.58 46.77 151 ASN B CA 1
ATOM 2485 C C . ASN B 1 155 ? 42.819 -6.401 16.791 1.00 44.73 151 ASN B C 1
ATOM 2486 O O . ASN B 1 155 ? 42.101 -6.518 15.794 1.00 45.36 151 ASN B O 1
ATOM 2495 N N . HIS B 1 156 ? 42.491 -5.592 17.802 1.00 38.19 152 HIS B N 1
ATOM 2496 C CA . HIS B 1 156 ? 41.308 -4.733 17.643 1.00 35.62 152 HIS B CA 1
ATOM 2497 C C . HIS B 1 156 ? 41.693 -3.293 17.332 1.00 31.45 152 HIS B C 1
ATOM 2498 O O . HIS B 1 156 ? 41.974 -2.525 18.246 1.00 29.79 152 HIS B O 1
ATOM 2505 N N . PHE B 1 157 ? 41.676 -2.937 16.043 1.00 29.98 153 PHE B N 1
ATOM 2506 C CA . PHE B 1 157 ? 42.078 -1.610 15.572 1.00 26.30 153 PHE B CA 1
ATOM 2507 C C . PHE B 1 157 ? 40.888 -0.658 15.373 1.00 20.75 153 PHE B C 1
ATOM 2508 O O . PHE B 1 157 ? 39.906 -1.010 14.718 1.00 21.75 153 PHE B O 1
ATOM 2516 N N . PHE B 1 158 ? 41.007 0.562 15.882 1.00 18.97 154 PHE B N 1
ATOM 2517 C CA . PHE B 1 158 ? 39.982 1.590 15.713 1.00 19.23 154 PHE B CA 1
ATOM 2518 C C . PHE B 1 158 ? 40.617 2.926 15.387 1.00 22.14 154 PHE B C 1
ATOM 2519 O O . PHE B 1 158 ? 41.784 3.163 15.717 1.00 24.10 154 PHE B O 1
ATOM 2527 N N . ARG B 1 159 ? 39.848 3.804 14.752 1.00 20.54 155 ARG B N 1
ATOM 2528 C CA . ARG B 1 159 ? 40.268 5.175 14.520 1.00 20.02 155 ARG B CA 1
ATOM 2529 C C . ARG B 1 159 ? 39.332 6.137 15.238 1.00 21.14 155 ARG B C 1
ATOM 2530 O O . ARG B 1 159 ? 38.105 6.023 15.129 1.00 21.23 155 ARG B O 1
ATOM 2538 N N . ILE B 1 160 ? 39.883 7.097 15.969 1.00 20.44 156 ILE B N 1
ATOM 2539 C CA . ILE B 1 160 ? 38.995 8.039 16.625 1.00 23.58 156 ILE B CA 1
ATOM 2540 C C . ILE B 1 160 ? 38.705 9.209 15.674 1.00 26.05 156 ILE B C 1
ATOM 2541 O O . ILE B 1 160 ? 39.566 9.681 14.929 1.00 27.18 156 ILE B O 1
ATOM 2546 N N . ASN B 1 161 ? 37.440 9.609 15.668 1.00 23.86 157 ASN B N 1
ATOM 2547 C CA . ASN B 1 161 ? 36.894 10.603 14.776 1.00 30.13 157 ASN B CA 1
ATOM 2548 C C . ASN B 1 161 ? 36.374 11.741 15.630 1.00 35.42 157 ASN B C 1
ATOM 2549 O O . ASN B 1 161 ? 35.337 11.593 16.305 1.00 37.54 157 ASN B O 1
ATOM 2554 N N . LEU B 1 162 ? 37.101 12.854 15.632 1.00 39.27 158 LEU B N 1
ATOM 2555 C CA . LEU B 1 162 ? 36.621 14.087 16.247 1.00 46.41 158 LEU B CA 1
ATOM 2556 C C . LEU B 1 162 ? 37.177 15.311 15.507 1.00 47.73 158 LEU B C 1
ATOM 2557 O O . LEU B 1 162 ? 38.155 15.919 15.936 1.00 51.34 158 LEU B O 1
ATOM 2562 N N . PRO B 1 163 ? 36.571 15.657 14.361 1.00 49.38 159 PRO B N 1
ATOM 2563 C CA . PRO B 1 163 ? 37.015 16.841 13.613 1.00 54.34 159 PRO B CA 1
ATOM 2564 C C . PRO B 1 163 ? 36.556 18.158 14.254 1.00 55.06 159 PRO B C 1
ATOM 2565 O O . PRO B 1 163 ? 37.024 18.532 15.332 1.00 56.04 159 PRO B O 1
#

InterPro domains:
  IPR000253 Forkhead-associated (FHA) domain [PF00498] (470-534)
  IPR001752 Kinesin motor domain [PF00225] (11-352)
  IPR001752 Kinesin motor domain [PR00380] (93-114)
  IPR001752 Kinesin motor domain [PR00380] (212-229)
  IPR001752 Kinesin motor domain [PR00380] (247-265)
  IPR001752 Kinesin motor domain [PR00380] (302-323)
  IPR001752 Kinesin motor domain [PS50067] (5-352)
  IPR001752 Kinesin motor domain [SM00129] (3-360)
  IPR008984 SMAD/FHA domain superfamily [SSF49879] (444-544)
  IPR019821 Kinesin motor domain, conserved site [PS00411] (246-257)
  IPR022140 Kinesin-like KIF1-type [PF12423] (748-792)
  IPR022164 Kinesin-like [PF12473] (1209-1268)
  IPR027417 P-loop containing nucleoside triphosphate hydrolase [SSF52540] (4-362)
  IPR032405 Kinesin-associated [PF16183] (391-468)
  IPR036961 Kinesin motor domain superfamily [G3DSA:3.40.850.10] (4-374)

Nearest PDB structures (foldseek):
  5djo-assembly1_A  TM=1.006E+00  e=1.289E-27  Mus musculus
  3mdb-assembly1_A  TM=9.152E-01  e=1.611E-13  Homo sapiens
  4egx-assembly2_D  TM=6.713E-01  e=7.130E-13  Homo sapiens
  2aff-assembly1_A  TM=8.523E-01  e=5.952E-06  Homo sapiens
  2ff4-assembly1_A  TM=7.714E-01  e=6.619E-06  Mycobacterium tuberculosis H37Rv